Protein AF-A0A9N9T825-F1 (afdb_monomer_lite)

Foldseek 3Di:
DDDDPDPVVVVVVVVVVVVVCCVVVPDDPPVPVPDDPPPDDPVLVVLVVQLVVLVVVCVVPVDVVSVVSNVVSVVVNVCVVVVVVVVVVVVVVVVVVVVLQPPAWDQADLVLLVLCCVLPVDVDSVPDDRTGGVVSSVVSVVSVVVVVVVVVVVVVVVVVVVVVVVVVVCVVVVDDPVVVVVVVVVVVVVVVVVVVVVD

pLDDT: mean 80.57, std 12.52, range [48.16, 97.75]

Secondary structure (DSSP, 8-state):
----SSHHHHHHHHHHHHHHHHHHH------TTS---TT--HHHHHHHHHHHHHHHHHHHH--HHHHHHHHHHHHHHHHHHHHHHHHHHHHHHHHHHHHHHHS-EEEPPHHHHHHHHHTTS-SSGGGS-SEEEHHHHHHHHHHHHHHHHHHHHHHHHHHHHHHHHHHHHHHHTT--HHHHHHHHHHHHHHHHHHHHHT-

InterPro domains:
  IPR009432 Protein of unknown function DUF1075 [PF06388] (62-196)
  IPR009432 Protein of unknown function DUF1075 [PTHR13674] (99-197)

Structure (mmCIF, N/CA/C/O backbone):
data_AF-A0A9N9T825-F1
#
_entry.id   AF-A0A9N9T825-F1
#
loop_
_atom_site.group_PDB
_atom_site.id
_atom_site.type_symbol
_atom_site.label_atom_id
_atom_site.label_alt_id
_atom_site.label_comp_id
_atom_site.label_asym_id
_atom_site.label_entity_id
_atom_site.label_seq_id
_atom_site.pdbx_PDB_ins_code
_atom_site.Cartn_x
_atom_site.Cartn_y
_atom_site.Cartn_z
_atom_site.occupancy
_atom_site.B_iso_or_equiv
_atom_site.auth_seq_id
_atom_site.auth_comp_id
_atom_site.auth_asym_id
_atom_site.auth_atom_id
_atom_site.pdbx_PDB_model_num
ATOM 1 N N . MET A 1 1 ? -18.505 45.268 33.641 1.00 48.75 1 MET A N 1
ATOM 2 C CA . MET A 1 1 ? -17.901 44.725 34.875 1.00 48.75 1 MET A CA 1
ATOM 3 C C . MET A 1 1 ? -18.322 45.648 35.998 1.00 48.75 1 MET A C 1
ATOM 5 O O . MET A 1 1 ? -18.119 46.844 35.847 1.00 48.75 1 MET A O 1
ATOM 9 N N . GLY A 1 2 ? -19.032 45.140 37.010 1.00 60.53 2 GLY A N 1
ATOM 10 C CA . GLY A 1 2 ? -19.454 45.964 38.147 1.00 60.53 2 GLY A CA 1
ATOM 11 C C . GLY A 1 2 ? -18.234 46.484 38.905 1.00 60.53 2 GLY A C 1
ATOM 12 O O . GLY A 1 2 ? -17.227 45.784 38.983 1.00 60.53 2 GLY A O 1
ATOM 13 N N . ASN A 1 3 ? -18.301 47.712 39.413 1.00 64.50 3 ASN A N 1
ATOM 14 C CA . ASN A 1 3 ? -17.289 48.220 40.334 1.00 64.50 3 ASN A CA 1
ATOM 15 C C . ASN A 1 3 ? -17.538 47.566 41.696 1.00 64.50 3 ASN A C 1
ATOM 17 O O . ASN A 1 3 ? -18.536 47.875 42.340 1.00 64.50 3 ASN A O 1
ATOM 21 N N . PHE A 1 4 ? -16.671 46.636 42.090 1.00 73.56 4 PHE A N 1
ATOM 22 C CA . PHE A 1 4 ? -16.696 45.999 43.407 1.00 73.56 4 PHE A CA 1
ATOM 23 C C . PHE A 1 4 ? -15.670 46.704 44.297 1.00 73.56 4 PHE A C 1
ATOM 25 O O . PHE A 1 4 ? -14.519 46.856 43.886 1.00 73.56 4 PHE A O 1
ATOM 32 N N . GLU A 1 5 ? -16.073 47.147 45.487 1.00 73.44 5 GLU A N 1
ATOM 33 C CA . GLU A 1 5 ? -15.192 47.896 46.396 1.00 73.44 5 GLU A CA 1
ATOM 34 C C . GLU A 1 5 ? -14.363 46.958 47.288 1.00 73.44 5 GLU A C 1
ATOM 36 O O . GLU A 1 5 ? -13.285 47.331 47.751 1.00 73.44 5 GLU A O 1
ATOM 41 N N . ASN A 1 6 ? -14.818 45.713 47.479 1.00 79.38 6 ASN A N 1
ATOM 42 C CA . ASN A 1 6 ? -14.175 44.723 48.342 1.00 79.38 6 ASN A CA 1
ATOM 43 C C . ASN A 1 6 ? -14.118 43.320 47.689 1.00 79.38 6 ASN A C 1
ATOM 45 O O . ASN A 1 6 ? -15.036 42.885 46.992 1.00 79.38 6 ASN A O 1
ATOM 49 N N . THR A 1 7 ? -13.039 42.571 47.944 1.00 73.50 7 THR A N 1
ATOM 50 C CA . THR A 1 7 ? -12.864 41.164 47.538 1.00 73.50 7 THR A CA 1
ATOM 51 C C . THR A 1 7 ? -13.953 40.230 48.061 1.00 73.50 7 THR A C 1
ATOM 53 O O . THR A 1 7 ? -14.287 39.253 47.392 1.00 73.50 7 THR A O 1
ATOM 56 N N . GLU A 1 8 ? -14.524 40.528 49.226 1.00 77.06 8 GLU A N 1
ATOM 57 C CA . GLU A 1 8 ? -15.596 39.727 49.824 1.00 77.06 8 GLU A CA 1
ATOM 58 C C . GLU A 1 8 ? -16.927 39.924 49.084 1.00 77.06 8 GLU A C 1
ATOM 60 O O . GLU A 1 8 ? -17.651 38.964 48.829 1.00 77.06 8 GLU A O 1
ATOM 65 N N . GLU A 1 9 ? -17.187 41.138 48.596 1.00 78.62 9 GLU A N 1
ATOM 66 C CA . GLU A 1 9 ? -18.337 41.430 47.732 1.00 78.62 9 GLU A CA 1
ATOM 67 C C . GLU A 1 9 ? -18.195 40.782 46.356 1.00 78.62 9 GLU A C 1
ATOM 69 O O . GLU A 1 9 ? -19.162 40.255 45.805 1.00 78.62 9 GLU A O 1
ATOM 74 N N . HIS A 1 10 ? -16.977 40.770 45.811 1.00 76.31 10 HIS A N 1
ATOM 75 C CA . HIS A 1 10 ? -16.682 40.055 44.575 1.00 76.31 10 HIS A CA 1
ATOM 76 C C . HIS A 1 10 ? -16.901 38.542 44.742 1.00 76.31 10 HIS A C 1
ATOM 78 O O . HIS A 1 10 ? -17.476 37.894 43.864 1.00 76.31 10 HIS A O 1
ATOM 84 N N . TYR A 1 11 ? -16.506 37.984 45.890 1.00 78.19 11 TYR A N 1
ATOM 85 C CA . TYR A 1 11 ? -16.726 36.577 46.216 1.00 78.19 11 TYR A CA 1
ATOM 86 C C . TYR A 1 11 ? -18.219 36.241 46.333 1.00 78.19 11 TYR A C 1
ATOM 88 O O . TYR A 1 11 ? -18.695 35.297 45.698 1.00 78.19 11 TYR A O 1
ATOM 96 N N . GLU A 1 12 ? -18.982 37.045 47.071 1.00 81.12 12 GLU A N 1
ATOM 97 C CA . GLU A 1 12 ? -20.429 36.866 47.226 1.00 81.12 12 GLU A CA 1
ATOM 98 C C . GLU A 1 12 ? -21.189 37.055 45.904 1.00 81.12 12 GLU A C 1
ATOM 100 O O . GLU A 1 12 ? -22.143 36.326 45.621 1.00 81.12 12 GLU A O 1
ATOM 105 N N . HIS A 1 13 ? -20.735 37.966 45.039 1.00 81.81 13 HIS A N 1
ATOM 106 C CA . HIS A 1 13 ? -21.294 38.141 43.700 1.00 81.81 13 HIS A CA 1
ATOM 107 C C . HIS A 1 13 ? -21.089 36.901 42.821 1.00 81.81 13 HIS A C 1
ATOM 109 O O . HIS A 1 13 ? -22.041 36.418 42.203 1.00 81.81 13 HIS A O 1
ATOM 115 N N . ILE A 1 14 ? -19.873 36.345 42.797 1.00 76.62 14 ILE A N 1
ATOM 116 C CA . ILE A 1 14 ? -19.577 35.111 42.055 1.00 76.62 14 ILE A CA 1
ATOM 117 C C . ILE A 1 14 ? -20.423 33.953 42.588 1.00 76.62 14 ILE A C 1
ATOM 119 O O . ILE A 1 14 ? -21.010 33.206 41.805 1.00 76.62 14 ILE A O 1
ATOM 123 N N . LYS A 1 15 ? -20.538 33.831 43.912 1.00 79.81 15 LYS A N 1
ATOM 124 C CA . LYS A 1 15 ? -21.303 32.767 44.566 1.00 79.81 15 LYS A CA 1
ATOM 125 C C . LYS A 1 15 ? -22.797 32.846 44.244 1.00 79.81 15 LYS A C 1
ATOM 127 O O . LYS A 1 15 ? -23.389 31.829 43.890 1.00 79.81 15 LYS A O 1
ATOM 132 N N . ARG A 1 16 ? -23.399 34.042 44.290 1.00 79.44 16 ARG A N 1
ATOM 133 C CA . ARG A 1 16 ? -24.801 34.262 43.882 1.00 79.44 16 ARG A CA 1
ATOM 134 C C . ARG A 1 16 ? -25.030 34.004 42.402 1.00 79.44 16 ARG A C 1
ATOM 136 O O . ARG A 1 16 ? -26.053 33.430 42.054 1.00 79.44 16 ARG A O 1
ATOM 143 N N . SER A 1 17 ? -24.094 34.409 41.549 1.00 73.69 17 SER A N 1
ATOM 144 C CA . SER A 1 17 ? -24.173 34.151 40.109 1.00 73.69 17 SER A CA 1
ATOM 145 C C . SER A 1 17 ? -24.160 32.646 39.816 1.00 73.69 17 SER A C 1
ATOM 147 O O . SER A 1 17 ? -24.982 32.158 39.044 1.00 73.69 17 SER A O 1
ATOM 149 N N . HIS A 1 18 ? -23.304 31.888 40.511 1.00 65.12 18 HIS A N 1
ATOM 150 C CA . HIS A 1 18 ? -23.269 30.427 40.421 1.00 65.12 18 HIS A CA 1
ATOM 151 C C . HIS A 1 18 ? -24.573 29.770 40.887 1.00 65.12 18 HIS A C 1
ATOM 153 O O . HIS A 1 18 ? -25.090 28.901 40.190 1.00 65.12 18 HIS A O 1
ATOM 159 N N . LEU A 1 19 ? -25.125 30.211 42.021 1.00 74.00 19 LEU A N 1
ATOM 160 C CA . LEU A 1 19 ? -26.403 29.719 42.546 1.00 74.00 19 LEU A CA 1
ATOM 161 C C . LEU A 1 19 ? -27.575 30.027 41.605 1.00 74.00 19 LEU A C 1
ATOM 163 O O . LEU A 1 19 ? -28.397 29.155 41.345 1.00 74.00 19 LEU A O 1
ATOM 167 N N . ALA A 1 20 ? -27.622 31.241 41.048 1.00 76.12 20 ALA A N 1
ATOM 168 C CA . ALA A 1 20 ? -28.639 31.635 40.075 1.00 76.12 20 ALA A CA 1
ATOM 169 C C . ALA A 1 20 ? -28.530 30.823 38.772 1.00 76.12 20 ALA A C 1
ATOM 171 O O . ALA A 1 20 ? -29.542 30.494 38.156 1.00 76.12 20 ALA A O 1
ATOM 172 N N . ALA A 1 21 ? -27.309 30.461 38.364 1.00 65.62 21 ALA A N 1
ATOM 173 C CA . ALA A 1 21 ? -27.080 29.575 37.229 1.00 65.62 21 ALA A CA 1
ATOM 174 C C . ALA A 1 21 ? -27.508 28.124 37.522 1.00 65.62 21 ALA A C 1
ATOM 176 O O . ALA A 1 21 ? -28.124 27.503 36.659 1.00 65.62 21 ALA A O 1
ATOM 177 N N . GLU A 1 22 ? -27.239 27.594 38.721 1.00 67.25 22 GLU A N 1
ATOM 178 C CA . GLU A 1 22 ? -27.718 26.267 39.150 1.00 67.25 22 GLU A CA 1
ATOM 179 C C . GLU A 1 22 ? -29.250 26.195 39.232 1.00 67.25 22 GLU A C 1
ATOM 181 O O . GLU A 1 22 ? -29.836 25.177 38.869 1.00 67.25 22 GLU A O 1
ATOM 186 N N . GLU A 1 23 ? -29.910 27.265 39.679 1.00 77.00 23 GLU A N 1
ATOM 187 C CA . GLU A 1 23 ? -31.372 27.338 39.756 1.00 77.00 23 GLU A CA 1
ATOM 188 C C . GLU A 1 23 ? -32.017 27.429 38.363 1.00 77.00 23 GLU A C 1
ATOM 190 O O . GLU A 1 23 ? -33.043 26.798 38.113 1.00 77.00 23 GLU A O 1
ATOM 195 N N . ALA A 1 24 ? -31.388 28.151 37.430 1.00 73.88 24 ALA A N 1
ATOM 196 C CA . ALA A 1 24 ? -31.889 28.305 36.065 1.00 73.88 24 ALA A CA 1
ATOM 197 C C . ALA A 1 24 ? -31.637 27.078 35.167 1.00 73.88 24 ALA A C 1
ATOM 199 O O . ALA A 1 24 ? -32.457 26.776 34.300 1.00 73.88 24 ALA A O 1
ATOM 200 N N . LEU A 1 25 ? -30.503 26.389 35.337 1.00 68.44 25 LEU A N 1
ATOM 201 C CA . LEU A 1 25 ? -30.081 25.270 34.480 1.00 68.44 25 LEU A CA 1
ATOM 202 C C . LEU A 1 25 ? -30.316 23.888 35.115 1.00 68.44 25 LEU A C 1
ATOM 204 O O . LEU A 1 25 ? -30.229 22.877 34.417 1.00 68.44 25 LEU A O 1
ATOM 208 N N . GLY A 1 26 ? -30.641 23.836 36.410 1.00 66.25 26 GLY A N 1
ATOM 209 C CA . GLY A 1 26 ? -30.699 22.605 37.195 1.00 66.25 26 GLY A CA 1
ATOM 210 C C . GLY A 1 26 ? -29.307 22.067 37.556 1.00 66.25 26 GLY A C 1
ATOM 211 O O . GLY A 1 26 ? -28.288 22.462 36.986 1.00 66.25 26 GLY A O 1
ATOM 212 N N . LYS A 1 27 ? -29.244 21.130 38.515 1.00 62.19 27 LYS A N 1
ATOM 213 C CA . LYS A 1 27 ? -27.990 20.434 38.847 1.00 62.19 27 LYS A CA 1
ATOM 214 C C . LYS A 1 27 ? -27.569 19.545 37.679 1.00 62.19 27 LYS A C 1
ATOM 216 O O . LYS A 1 27 ? -28.226 18.545 37.395 1.00 62.19 27 LYS A O 1
ATOM 221 N N . CYS A 1 28 ? -26.453 19.881 37.040 1.00 54.25 28 CYS A N 1
ATOM 222 C CA . CYS A 1 28 ? -25.776 18.983 36.114 1.00 54.25 28 CYS A CA 1
ATOM 223 C C . CYS A 1 28 ? -25.392 17.697 36.863 1.00 54.25 28 CYS A C 1
ATOM 225 O O . CYS A 1 28 ? -24.705 17.761 37.882 1.00 54.25 28 CYS A O 1
ATOM 227 N N . ASP A 1 29 ? -25.831 16.533 36.380 1.00 56.50 29 ASP A N 1
ATOM 228 C CA . ASP A 1 29 ? -25.388 15.249 36.927 1.00 56.50 29 ASP A CA 1
ATOM 229 C C . ASP A 1 29 ? -23.875 15.106 36.682 1.00 56.50 29 ASP A C 1
ATOM 231 O O . ASP A 1 29 ? -23.414 14.859 35.563 1.00 56.50 29 ASP A O 1
ATOM 235 N N . GLU A 1 30 ? -23.082 15.302 37.736 1.00 51.88 30 GLU A N 1
ATOM 236 C CA . GLU A 1 30 ? -21.620 15.209 37.689 1.00 51.88 30 GLU A CA 1
ATOM 237 C C . GLU A 1 30 ? -21.110 13.784 37.400 1.00 51.88 30 GLU A C 1
ATOM 239 O O . GLU A 1 30 ? -19.903 13.556 37.263 1.00 51.88 30 GLU A O 1
ATOM 244 N N . ASN A 1 31 ? -21.996 12.790 37.287 1.00 48.16 31 ASN A N 1
ATOM 245 C CA . ASN A 1 31 ? -21.632 11.387 37.380 1.00 48.16 31 ASN A CA 1
ATOM 246 C C . ASN A 1 31 ? -21.682 10.617 36.057 1.00 48.16 31 ASN A C 1
ATOM 248 O O . ASN A 1 31 ? -22.062 9.450 36.003 1.00 48.16 31 ASN A O 1
ATOM 252 N N . HIS A 1 32 ? -21.100 11.184 34.999 1.00 50.69 32 HIS A N 1
ATOM 253 C CA . HIS A 1 32 ? -20.672 10.365 33.853 1.00 50.69 32 HIS A CA 1
ATOM 254 C C . HIS A 1 32 ? -19.538 9.379 34.218 1.00 50.69 32 HIS A C 1
ATOM 256 O O . HIS A 1 32 ? -19.237 8.468 33.451 1.00 50.69 32 HIS A O 1
ATOM 262 N N . LYS A 1 33 ? -18.914 9.512 35.401 1.00 50.78 33 LYS A N 1
ATOM 263 C CA . LYS A 1 33 ? -17.872 8.594 35.904 1.00 50.78 33 LYS A CA 1
ATOM 264 C C . LYS A 1 33 ? -18.422 7.249 36.402 1.00 50.78 33 LYS A C 1
ATOM 266 O O . LYS A 1 33 ? -17.645 6.307 36.546 1.00 50.78 33 LYS A O 1
ATOM 271 N N . GLY A 1 34 ? -19.726 7.152 36.672 1.00 53.78 34 GLY A N 1
ATOM 272 C CA . GLY A 1 34 ? -20.374 5.937 37.183 1.00 53.78 34 GLY A CA 1
ATOM 273 C C . GLY A 1 34 ? -20.927 5.004 36.104 1.00 53.78 34 GLY A C 1
ATOM 274 O O . GLY A 1 34 ? -21.258 3.854 36.401 1.00 53.78 34 GLY A O 1
ATOM 275 N N . ILE A 1 35 ? -21.020 5.471 34.856 1.00 53.62 35 ILE A N 1
ATOM 276 C CA . ILE A 1 35 ? -21.577 4.682 33.759 1.00 53.62 35 ILE A CA 1
ATOM 277 C C . ILE A 1 35 ? -20.513 3.683 33.309 1.00 53.62 35 ILE A C 1
ATOM 279 O O . ILE A 1 35 ? -19.563 4.016 32.597 1.00 53.62 35 ILE A O 1
ATOM 283 N N . LYS A 1 36 ? -20.663 2.439 33.768 1.00 60.03 36 LYS A N 1
ATOM 284 C CA . LYS A 1 36 ? -19.823 1.329 33.328 1.00 60.03 36 LYS A CA 1
ATOM 285 C C . LYS A 1 36 ? -19.987 1.181 31.804 1.00 60.03 36 LYS A C 1
ATOM 287 O O . LYS A 1 36 ? -21.122 1.159 31.325 1.00 60.03 36 LYS A O 1
ATOM 292 N N . PRO A 1 37 ? -18.892 1.107 31.028 1.00 65.50 37 PRO A N 1
ATOM 293 C CA . PRO A 1 37 ? -18.956 0.858 29.593 1.00 65.50 37 PRO A CA 1
ATOM 294 C C . PRO A 1 37 ? -19.822 -0.363 29.255 1.00 65.50 37 PRO A C 1
ATOM 296 O O . PRO A 1 37 ? -19.864 -1.317 30.019 1.00 65.50 37 PRO A O 1
ATOM 299 N N . TYR A 1 38 ? -20.441 -0.387 28.076 1.00 59.09 38 TYR A N 1
ATOM 300 C CA . TYR A 1 38 ? -21.345 -1.467 27.635 1.00 59.09 38 TYR A CA 1
ATOM 301 C C . TYR A 1 38 ? -20.717 -2.877 27.557 1.00 59.09 38 TYR A C 1
ATOM 303 O O . TYR A 1 38 ? -21.421 -3.849 27.316 1.00 59.09 38 TYR A O 1
ATOM 311 N N . TRP A 1 39 ? -19.396 -2.989 27.703 1.00 66.69 39 TRP A N 1
ATOM 312 C CA . TRP A 1 39 ? -18.641 -4.247 27.731 1.00 66.69 39 TRP A CA 1
ATOM 313 C C . TRP A 1 39 ? -18.270 -4.691 29.154 1.00 66.69 39 TRP A C 1
ATOM 315 O O . TRP A 1 39 ? -17.494 -5.625 29.344 1.00 66.69 39 TRP A O 1
ATOM 325 N N . TRP A 1 40 ? -18.751 -3.967 30.161 1.00 66.88 40 TRP A N 1
ATOM 326 C CA . TRP A 1 40 ? -18.433 -4.189 31.559 1.00 66.88 40 TRP A CA 1
ATOM 327 C C . TRP A 1 40 ? -19.394 -5.214 32.169 1.00 66.88 40 TRP A C 1
ATOM 329 O O . TRP A 1 40 ? -20.434 -4.859 32.722 1.00 66.88 40 TRP A O 1
ATOM 339 N N . ASP A 1 41 ? -19.019 -6.488 32.076 1.00 77.94 41 ASP A N 1
ATOM 340 C CA . ASP A 1 41 ? -19.815 -7.614 32.575 1.00 77.94 41 ASP A CA 1
ATOM 341 C C . ASP A 1 41 ? -19.689 -7.838 34.094 1.00 77.94 41 ASP A C 1
ATOM 343 O O . ASP A 1 41 ? -18.667 -7.525 34.719 1.00 77.94 41 ASP A O 1
ATOM 347 N N . GLU A 1 42 ? -20.710 -8.470 34.690 1.00 81.88 42 GLU A N 1
ATOM 348 C CA . GLU A 1 42 ? -20.701 -8.907 36.098 1.00 81.88 42 GLU A CA 1
ATOM 349 C C . GLU A 1 42 ? -19.498 -9.805 36.420 1.00 81.88 42 GLU A C 1
ATOM 351 O O . GLU A 1 42 ? -18.933 -9.748 37.515 1.00 81.88 42 GLU A O 1
ATOM 356 N N . GLU A 1 43 ? -19.066 -10.620 35.456 1.00 82.19 43 GLU A N 1
ATOM 357 C CA . GLU A 1 43 ? -17.898 -11.487 35.591 1.00 82.19 43 GLU A CA 1
ATOM 358 C C . GLU A 1 43 ? -16.602 -10.686 35.769 1.00 82.19 43 GLU A C 1
ATOM 360 O O . GLU A 1 43 ? -15.841 -10.946 36.702 1.00 82.19 43 GLU A O 1
ATOM 365 N N . ILE A 1 44 ? -16.398 -9.643 34.960 1.00 82.69 44 ILE A N 1
ATOM 366 C CA . ILE A 1 44 ? -15.228 -8.757 35.050 1.00 82.69 44 ILE A CA 1
ATOM 367 C C . ILE A 1 44 ? -15.229 -8.019 36.393 1.00 82.69 44 ILE A C 1
ATOM 369 O O . ILE A 1 44 ? -14.188 -7.852 37.032 1.00 82.69 44 ILE A O 1
ATOM 373 N N . GLU A 1 45 ? -16.401 -7.604 36.871 1.00 83.75 45 GLU A N 1
ATOM 374 C CA . GLU A 1 45 ? -16.523 -6.943 38.166 1.00 83.75 45 GLU A CA 1
ATOM 375 C C . GLU A 1 45 ? -16.177 -7.873 39.339 1.00 83.75 45 GLU A C 1
ATOM 377 O O . GLU A 1 45 ? -15.545 -7.428 40.306 1.00 83.75 45 GLU A O 1
ATOM 382 N N . ARG A 1 46 ? -16.537 -9.161 39.256 1.00 87.56 46 ARG A N 1
ATOM 383 C CA . ARG A 1 46 ? -16.131 -10.169 40.248 1.00 87.56 46 ARG A CA 1
ATOM 384 C C . ARG A 1 46 ? -14.615 -10.318 40.297 1.00 87.56 46 ARG A C 1
ATOM 386 O O . ARG A 1 46 ? -14.058 -10.268 41.392 1.00 87.56 46 ARG A O 1
ATOM 393 N N . GLU A 1 47 ? -13.953 -10.408 39.148 1.00 87.38 47 GLU A N 1
ATOM 394 C CA . GLU A 1 47 ? -12.490 -10.528 39.055 1.00 87.38 47 GLU A CA 1
ATOM 395 C C . GLU A 1 47 ? -11.764 -9.290 39.613 1.00 87.38 47 GLU A C 1
ATOM 397 O O . GLU A 1 47 ? -10.789 -9.402 40.362 1.00 87.38 47 GLU A O 1
ATOM 402 N N . ILE A 1 48 ? -12.276 -8.083 39.345 1.00 86.50 48 ILE A N 1
ATOM 403 C CA . ILE A 1 48 ? -11.726 -6.836 39.903 1.00 86.50 48 ILE A CA 1
ATOM 404 C C . ILE A 1 48 ? -11.871 -6.807 41.430 1.00 86.50 48 ILE A C 1
ATOM 406 O O . ILE A 1 48 ? -10.922 -6.446 42.137 1.00 86.50 48 ILE A O 1
ATOM 410 N N . LYS A 1 49 ? -13.054 -7.166 41.948 1.00 90.81 49 LYS A N 1
ATOM 411 C CA . LYS A 1 49 ? -13.315 -7.237 43.394 1.00 90.81 49 LYS A CA 1
ATOM 412 C C . LYS A 1 49 ? -12.423 -8.287 44.050 1.00 90.81 49 LYS A C 1
ATOM 414 O O . LYS A 1 49 ? -11.849 -8.013 45.100 1.00 90.81 49 LYS A O 1
ATOM 419 N N . ASP A 1 50 ? -12.254 -9.444 43.419 1.00 93.38 50 ASP A N 1
ATOM 420 C CA . ASP A 1 50 ? -11.405 -10.525 43.911 1.00 93.38 50 ASP A CA 1
ATOM 421 C C . ASP A 1 50 ? -9.930 -10.126 43.991 1.00 93.38 50 ASP A C 1
ATOM 423 O O . ASP A 1 50 ? -9.308 -10.236 45.051 1.00 93.38 50 ASP A O 1
ATOM 427 N N . LYS A 1 51 ? -9.394 -9.540 42.917 1.00 92.62 51 LYS A N 1
ATOM 428 C CA . LYS A 1 51 ? -8.047 -8.968 42.907 1.00 92.62 51 LYS A CA 1
ATOM 429 C C . LYS A 1 51 ? -7.867 -7.925 44.015 1.00 92.62 51 LYS A C 1
ATOM 431 O O . LYS A 1 51 ? -6.837 -7.926 44.689 1.00 92.62 51 LYS A O 1
ATOM 436 N N . ARG A 1 52 ? -8.849 -7.036 44.217 1.00 92.88 52 ARG A N 1
ATOM 437 C CA . ARG A 1 52 ? -8.804 -6.005 45.268 1.00 92.88 52 ARG A CA 1
ATOM 438 C C . ARG A 1 52 ? -8.784 -6.626 46.665 1.00 92.88 52 ARG A C 1
ATOM 440 O O . ARG A 1 52 ? -7.997 -6.180 47.494 1.00 92.88 52 ARG A O 1
ATOM 447 N N . ARG A 1 53 ? -9.589 -7.667 46.912 1.00 93.31 53 ARG A N 1
ATOM 448 C CA . ARG A 1 53 ? -9.572 -8.420 48.178 1.00 93.31 53 ARG A CA 1
ATOM 449 C C . ARG A 1 53 ? -8.205 -9.046 48.430 1.00 93.31 53 ARG A C 1
ATOM 451 O O . ARG A 1 53 ? -7.621 -8.795 49.474 1.00 93.31 53 ARG A O 1
ATOM 458 N N . LYS A 1 54 ? -7.661 -9.780 47.454 1.00 92.44 54 LYS A N 1
ATOM 459 C CA . LYS A 1 54 ? -6.341 -10.427 47.559 1.00 92.44 54 LYS A CA 1
ATOM 460 C C . LYS A 1 54 ? -5.218 -9.420 47.797 1.00 92.44 54 LYS A C 1
ATOM 462 O O . LYS A 1 54 ? -4.331 -9.670 48.604 1.00 92.44 54 LYS A O 1
ATOM 467 N N . TYR A 1 55 ? -5.282 -8.259 47.145 1.00 90.62 55 TYR A N 1
ATOM 468 C CA . TYR A 1 55 ? -4.345 -7.166 47.394 1.00 90.62 55 TYR A CA 1
ATOM 469 C C . TYR A 1 55 ? -4.458 -6.626 48.825 1.00 90.62 55 TYR A C 1
ATOM 471 O O . TYR A 1 55 ? -3.441 -6.440 49.486 1.00 90.62 55 TYR A O 1
ATOM 479 N N . GLN A 1 56 ? -5.680 -6.427 49.330 1.00 90.88 56 GLN A N 1
ATOM 480 C CA . GLN A 1 56 ? -5.904 -5.975 50.703 1.00 90.88 56 GLN A CA 1
ATOM 481 C C . GLN A 1 56 ? -5.380 -6.991 51.727 1.00 90.88 56 GLN A C 1
ATOM 483 O O . GLN A 1 56 ? -4.699 -6.599 52.672 1.00 90.88 56 GLN A O 1
ATOM 488 N N . THR A 1 57 ? -5.631 -8.285 51.510 1.00 89.56 57 THR A N 1
ATOM 489 C CA . THR A 1 57 ? -5.081 -9.370 52.333 1.00 89.56 57 THR A CA 1
ATOM 490 C C . THR A 1 57 ? -3.554 -9.337 52.318 1.00 89.56 57 THR A C 1
ATOM 492 O O . THR A 1 57 ? -2.944 -9.259 53.381 1.00 89.56 57 THR A O 1
ATOM 495 N N . PHE A 1 58 ? -2.927 -9.254 51.140 1.00 92.25 58 PHE A N 1
ATOM 496 C CA . PHE A 1 58 ? -1.472 -9.132 51.019 1.00 92.25 58 PHE A CA 1
ATOM 497 C C . PHE A 1 58 ? -0.906 -7.895 51.738 1.00 92.25 58 PHE A C 1
ATOM 499 O O . PHE A 1 58 ? 0.138 -7.989 52.377 1.00 92.25 58 PHE A O 1
ATOM 506 N N . LEU A 1 59 ? -1.581 -6.741 51.686 1.00 90.12 59 LEU A N 1
ATOM 507 C CA . LEU A 1 59 ? -1.144 -5.541 52.410 1.00 90.12 59 LEU A CA 1
ATOM 508 C C . LEU A 1 59 ? -1.158 -5.734 53.931 1.00 90.12 59 LEU A C 1
ATOM 510 O O . LEU A 1 59 ? -0.288 -5.189 54.612 1.00 90.12 59 LEU A O 1
ATOM 514 N N . THR A 1 60 ? -2.128 -6.495 54.446 1.00 90.25 60 THR A N 1
ATOM 515 C CA . THR A 1 60 ? -2.253 -6.777 55.883 1.00 90.25 60 THR A CA 1
ATOM 516 C C . THR A 1 60 ? -1.252 -7.816 56.382 1.00 90.25 60 THR A C 1
ATOM 518 O O . THR A 1 60 ? -0.640 -7.607 57.424 1.00 90.25 60 THR A O 1
ATOM 521 N N . THR A 1 61 ? -1.055 -8.914 55.651 1.00 87.00 61 THR A N 1
ATOM 522 C CA . THR A 1 61 ? -0.268 -10.072 56.109 1.00 87.00 61 THR A CA 1
ATOM 523 C C . THR A 1 61 ? 1.178 -10.053 55.606 1.00 87.00 61 THR A C 1
ATOM 525 O O . THR A 1 61 ? 2.063 -10.595 56.262 1.00 87.00 61 THR A O 1
ATOM 528 N N . LYS A 1 62 ? 1.426 -9.440 54.437 1.00 86.50 62 LYS A N 1
ATOM 529 C CA . LYS A 1 62 ? 2.713 -9.370 53.718 1.00 86.50 62 LYS A CA 1
ATOM 530 C C . LYS A 1 62 ? 3.432 -10.717 53.569 1.00 86.50 62 LYS A C 1
ATOM 532 O O . LYS A 1 62 ? 4.660 -10.763 53.516 1.00 86.50 62 LYS A O 1
ATOM 537 N N . THR A 1 63 ? 2.680 -11.812 53.466 1.00 89.38 63 THR A N 1
ATOM 538 C CA . THR A 1 63 ? 3.245 -13.145 53.219 1.00 89.38 63 THR A CA 1
ATOM 539 C C . THR A 1 63 ? 3.541 -13.354 51.729 1.00 89.38 63 THR A C 1
ATOM 541 O O . THR A 1 63 ? 2.920 -12.737 50.859 1.00 89.38 63 THR A O 1
ATOM 544 N N . GLU A 1 64 ? 4.480 -14.247 51.403 1.00 90.25 64 GLU A N 1
ATOM 545 C CA . GLU A 1 64 ? 4.769 -14.593 50.000 1.00 90.25 64 GLU A CA 1
ATOM 546 C C . GLU A 1 64 ? 3.619 -15.365 49.330 1.00 90.25 64 GLU A C 1
ATOM 548 O O . GLU A 1 64 ? 3.378 -15.180 48.139 1.00 90.25 64 GLU A O 1
ATOM 553 N N . ASN A 1 65 ? 2.845 -16.151 50.086 1.00 91.00 65 ASN A N 1
ATOM 554 C CA . ASN A 1 65 ? 1.683 -16.861 49.544 1.00 91.00 65 ASN A CA 1
ATOM 555 C C . ASN A 1 65 ? 0.553 -15.895 49.137 1.00 91.00 65 ASN A C 1
ATOM 557 O O . ASN A 1 65 ? -0.080 -16.053 48.096 1.00 91.00 65 ASN A O 1
ATOM 561 N N . ASP A 1 66 ? 0.333 -14.826 49.902 1.00 89.19 66 ASP A N 1
ATOM 562 C CA . ASP A 1 66 ? -0.670 -13.818 49.538 1.00 89.19 66 ASP A CA 1
ATOM 563 C C . ASP A 1 66 ? -0.217 -12.981 48.331 1.00 89.19 66 ASP A C 1
ATOM 565 O O . ASP A 1 66 ? -1.028 -12.549 47.505 1.00 89.19 66 ASP A O 1
ATOM 569 N N . LYS A 1 67 ? 1.100 -12.814 48.165 1.00 89.31 67 LYS A N 1
ATOM 570 C CA . LYS A 1 67 ? 1.702 -12.148 47.006 1.00 89.31 67 LYS A CA 1
ATOM 571 C C . LYS A 1 67 ? 1.526 -12.955 45.722 1.00 89.31 67 LYS A C 1
ATOM 573 O O . LYS A 1 67 ? 1.242 -12.358 44.680 1.00 89.31 67 LYS A O 1
ATOM 578 N N . THR A 1 68 ? 1.700 -14.279 45.761 1.00 91.12 68 THR A N 1
ATOM 579 C CA . THR A 1 68 ? 1.478 -15.154 44.596 1.00 91.12 68 THR A CA 1
ATOM 580 C C . THR A 1 68 ? 0.005 -15.162 44.196 1.00 91.12 68 THR A C 1
ATOM 582 O O . THR A 1 68 ? -0.292 -14.945 43.020 1.00 91.12 68 THR A O 1
ATOM 585 N N . LEU A 1 69 ? -0.914 -15.267 45.162 1.00 90.56 69 LEU A N 1
ATOM 586 C CA . LEU A 1 69 ? -2.364 -15.201 44.931 1.00 90.56 69 LEU A CA 1
ATOM 587 C C . LEU A 1 69 ? -2.806 -13.859 44.323 1.00 90.56 69 LEU A C 1
ATOM 589 O O . LEU A 1 69 ? -3.603 -13.828 43.380 1.00 90.56 69 LEU A O 1
ATOM 593 N N . TYR A 1 70 ? -2.266 -12.739 44.814 1.00 92.12 70 TYR A N 1
ATOM 594 C CA . TYR A 1 70 ? -2.499 -11.419 44.220 1.00 92.12 70 TYR A CA 1
ATOM 595 C C . TYR A 1 70 ? -1.950 -11.326 42.788 1.00 92.12 70 TYR A C 1
ATOM 597 O O . TYR A 1 70 ? -2.647 -10.837 41.895 1.00 92.12 70 TYR A O 1
ATOM 605 N N . LYS A 1 71 ? -0.723 -11.804 42.541 1.00 93.50 71 LYS A N 1
ATOM 606 C CA . LYS A 1 71 ? -0.102 -11.777 41.207 1.00 93.50 71 LYS A CA 1
ATOM 607 C C . LYS A 1 71 ? -0.873 -12.614 40.190 1.00 93.50 71 LYS A C 1
ATOM 609 O O . LYS A 1 71 ? -1.017 -12.177 39.051 1.00 93.50 71 LYS A O 1
ATOM 614 N N . GLU A 1 72 ? -1.402 -13.765 40.592 1.00 93.50 72 GLU A N 1
ATOM 615 C CA . GLU A 1 72 ? -2.248 -14.600 39.738 1.00 93.50 72 GLU A CA 1
ATOM 616 C C . GLU A 1 72 ? -3.535 -13.857 39.334 1.00 93.50 72 GLU A C 1
ATOM 618 O O . GLU A 1 72 ? -3.861 -13.769 38.149 1.00 93.50 72 GLU A O 1
ATOM 623 N N . ALA A 1 73 ? -4.225 -13.233 40.295 1.00 91.06 73 ALA A N 1
ATOM 624 C CA . ALA A 1 73 ? -5.420 -12.427 40.027 1.00 91.06 73 ALA A CA 1
ATOM 625 C C . ALA A 1 73 ? -5.113 -11.180 39.169 1.00 91.06 73 ALA A C 1
ATOM 627 O O . ALA A 1 73 ? -5.872 -10.817 38.270 1.00 91.06 73 ALA A O 1
ATOM 628 N N . GLN A 1 74 ? -3.963 -10.535 39.386 1.00 90.88 74 GLN A N 1
ATOM 629 C CA . GLN A 1 74 ? -3.485 -9.433 38.548 1.00 90.88 74 GLN A CA 1
ATOM 630 C C . GLN A 1 74 ? -3.192 -9.887 37.110 1.00 90.88 74 GLN A C 1
ATOM 632 O O . GLN A 1 74 ? -3.506 -9.150 36.174 1.00 90.88 74 GLN A O 1
ATOM 637 N N . ALA A 1 75 ? -2.613 -11.075 36.915 1.00 91.25 75 ALA A N 1
ATOM 638 C CA . ALA A 1 75 ? -2.333 -11.624 35.590 1.00 91.25 75 ALA A CA 1
ATOM 639 C C . ALA A 1 75 ? -3.624 -11.903 34.806 1.00 91.25 75 ALA A C 1
ATOM 641 O O . ALA A 1 75 ? -3.701 -11.551 33.628 1.00 91.25 75 ALA A O 1
ATOM 642 N N . LYS A 1 76 ? -4.664 -12.430 35.470 1.00 89.62 76 LYS A N 1
ATOM 643 C CA . LYS A 1 76 ? -6.007 -12.603 34.886 1.00 89.62 76 LYS A CA 1
ATOM 644 C C . LYS A 1 76 ? -6.596 -11.265 34.430 1.00 89.62 76 LYS A C 1
ATOM 646 O O . LYS A 1 76 ? -6.994 -11.133 33.274 1.00 89.62 76 LYS A O 1
ATOM 651 N N . MET A 1 77 ? -6.527 -10.228 35.269 1.00 87.31 77 MET A N 1
ATOM 652 C CA . MET A 1 77 ? -6.972 -8.877 34.895 1.00 87.31 77 MET A CA 1
ATOM 653 C C . MET A 1 77 ? -6.189 -8.280 33.719 1.00 87.31 77 MET A C 1
ATOM 655 O O . MET A 1 77 ? -6.773 -7.636 32.846 1.00 87.31 77 MET A O 1
ATOM 659 N N . ASN A 1 78 ? -4.874 -8.498 33.668 1.00 86.56 78 ASN A N 1
ATOM 660 C CA . ASN A 1 78 ? -4.048 -8.046 32.550 1.00 86.56 78 ASN A CA 1
ATOM 661 C C . ASN A 1 78 ? -4.412 -8.784 31.255 1.00 86.56 78 ASN A C 1
ATOM 663 O O . ASN A 1 78 ? -4.418 -8.173 30.188 1.00 86.56 78 ASN A O 1
ATOM 667 N N . HIS A 1 79 ? -4.737 -10.077 31.338 1.00 87.25 79 HIS A N 1
ATOM 668 C CA . HIS A 1 79 ? -5.187 -10.854 30.190 1.00 87.25 79 HIS A CA 1
ATOM 669 C C . HIS A 1 7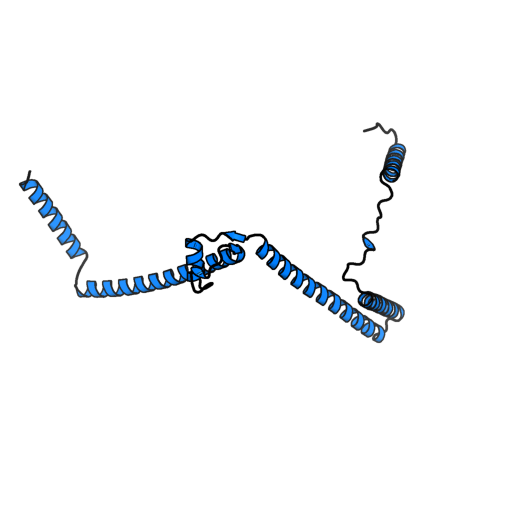9 ? -6.517 -10.332 29.643 1.00 87.25 79 HIS A C 1
ATOM 671 O O . HIS A 1 79 ? -6.598 -10.069 28.447 1.00 87.25 79 HIS A O 1
ATOM 677 N N . ILE A 1 80 ? -7.506 -10.100 30.512 1.00 85.56 80 ILE A N 1
ATOM 678 C CA . ILE A 1 80 ? -8.816 -9.549 30.134 1.00 85.56 80 ILE A CA 1
ATOM 679 C C . ILE A 1 80 ? -8.653 -8.166 29.489 1.00 85.56 80 ILE A C 1
ATOM 681 O O . ILE A 1 80 ? -9.162 -7.933 28.394 1.00 85.56 80 ILE A O 1
ATOM 685 N N . SER A 1 81 ? -7.873 -7.273 30.110 1.00 81.38 81 SER A N 1
ATOM 686 C CA . SER A 1 81 ? -7.594 -5.935 29.570 1.00 81.38 81 SER A CA 1
ATOM 687 C C . SER A 1 81 ? -6.923 -5.996 28.192 1.00 81.38 81 SER A C 1
ATOM 689 O O . SER A 1 81 ? -7.393 -5.385 27.232 1.00 81.38 81 SER A O 1
ATOM 691 N N . ASN A 1 82 ? -5.867 -6.801 28.046 1.00 83.25 82 ASN A N 1
ATOM 692 C CA . ASN A 1 82 ? -5.159 -6.944 26.773 1.00 83.25 82 ASN A CA 1
ATOM 693 C C . ASN A 1 82 ? -6.012 -7.626 25.697 1.00 83.25 82 ASN A C 1
ATOM 695 O O . ASN A 1 82 ? -5.937 -7.245 24.527 1.00 83.25 82 ASN A O 1
ATOM 699 N N . PHE A 1 83 ? -6.821 -8.620 26.066 1.00 83.38 83 PHE A N 1
ATOM 700 C CA . PHE A 1 83 ? -7.765 -9.274 25.165 1.00 83.38 83 PHE A CA 1
ATOM 701 C C . PHE A 1 83 ? -8.787 -8.266 24.645 1.00 83.38 83 PHE A C 1
ATOM 703 O O . PHE A 1 83 ? -9.010 -8.182 23.437 1.00 83.38 83 PHE A O 1
ATOM 710 N N . PHE A 1 84 ? -9.334 -7.438 25.530 1.00 77.69 84 PHE A N 1
ATOM 711 C CA . PHE A 1 84 ? -10.285 -6.397 25.177 1.00 77.69 84 PHE A CA 1
ATOM 712 C C . PHE A 1 84 ? -9.669 -5.329 24.264 1.00 77.69 84 PHE A C 1
ATOM 714 O O . PHE A 1 84 ? -10.185 -5.059 23.182 1.00 77.69 84 PHE A O 1
ATOM 721 N N . VAL A 1 85 ? -8.502 -4.783 24.622 1.00 74.69 85 VAL A N 1
ATOM 722 C CA . VAL A 1 85 ? -7.785 -3.801 23.790 1.00 74.69 85 VAL A CA 1
ATOM 723 C C . VAL A 1 85 ? -7.471 -4.379 22.409 1.00 74.69 85 VAL A C 1
ATOM 725 O O . VAL A 1 85 ? -7.661 -3.707 21.395 1.00 74.69 85 VAL A O 1
ATOM 728 N N . LYS A 1 86 ? -7.032 -5.640 22.334 1.00 75.25 86 LYS A N 1
ATOM 729 C CA . LYS A 1 86 ? -6.726 -6.313 21.067 1.00 75.25 86 LYS A CA 1
ATOM 730 C C . LYS A 1 86 ? -7.982 -6.532 20.224 1.00 75.25 86 LYS A C 1
ATOM 732 O O . LYS A 1 86 ? -7.964 -6.229 19.032 1.00 75.25 86 LYS A O 1
ATOM 737 N N . THR A 1 87 ? -9.062 -7.029 20.824 1.00 71.31 87 THR A N 1
ATOM 738 C CA . THR A 1 87 ? -10.328 -7.311 20.128 1.00 71.31 87 THR A CA 1
ATOM 739 C C . THR A 1 87 ? -11.027 -6.035 19.665 1.00 71.31 87 THR A C 1
ATOM 741 O O . THR A 1 87 ? -11.456 -5.978 18.514 1.00 71.31 87 THR A O 1
ATOM 744 N N . HIS A 1 88 ? -11.060 -4.979 20.481 1.00 69.56 88 HIS A N 1
ATOM 745 C CA . HIS A 1 88 ? -11.621 -3.682 20.091 1.00 69.56 88 HIS A CA 1
ATOM 746 C C . HIS A 1 88 ? -10.784 -2.985 19.025 1.00 69.56 88 HIS A C 1
ATOM 748 O O . HIS A 1 88 ? -11.344 -2.476 18.058 1.00 69.56 88 HIS A O 1
ATOM 754 N N . ARG A 1 89 ? -9.449 -3.022 19.125 1.00 60.75 89 ARG A N 1
ATOM 755 C CA . ARG A 1 89 ? -8.566 -2.479 18.083 1.00 60.75 89 ARG A CA 1
ATOM 756 C C . ARG A 1 89 ? -8.730 -3.213 16.752 1.00 60.75 89 ARG A C 1
ATOM 758 O O . ARG A 1 89 ? -8.721 -2.577 15.702 1.00 60.75 89 ARG A O 1
ATOM 765 N N . LEU A 1 90 ? -8.907 -4.535 16.785 1.00 64.06 90 LEU A N 1
ATOM 766 C CA . LEU A 1 90 ? -9.207 -5.335 15.595 1.00 64.06 90 LEU A CA 1
ATOM 767 C C . LEU A 1 90 ? -10.577 -4.970 15.011 1.00 64.06 90 LEU A C 1
ATOM 769 O O . LEU A 1 90 ? -10.637 -4.657 13.825 1.00 64.06 90 LEU A O 1
ATOM 773 N N . LYS A 1 91 ? -11.639 -4.929 15.833 1.00 70.81 91 LYS A N 1
ATOM 774 C CA . LYS A 1 91 ? -12.996 -4.549 15.404 1.00 70.81 91 LYS A CA 1
ATOM 775 C C . LYS A 1 91 ? -13.039 -3.145 14.801 1.00 70.81 91 LYS A C 1
ATOM 777 O O . LYS A 1 91 ? -13.547 -2.987 13.697 1.00 70.81 91 LYS A O 1
ATOM 782 N N . LEU A 1 92 ? -12.461 -2.147 15.468 1.00 62.09 92 LEU A N 1
ATOM 783 C CA . LEU A 1 92 ? -12.420 -0.765 14.979 1.00 62.09 92 LEU A CA 1
ATOM 784 C C . LEU A 1 92 ? -11.677 -0.661 13.645 1.00 62.09 92 LEU A C 1
ATOM 786 O O . LEU A 1 92 ? -12.204 -0.084 12.701 1.00 62.09 92 LEU A O 1
ATOM 790 N N . ASN A 1 93 ? -10.511 -1.302 13.512 1.00 59.59 93 ASN A N 1
ATOM 791 C CA . ASN A 1 93 ? -9.784 -1.319 12.240 1.00 59.59 93 ASN A CA 1
ATOM 792 C C . ASN A 1 93 ? -10.571 -2.013 11.121 1.00 59.59 93 ASN A C 1
ATOM 794 O O . ASN A 1 93 ? -10.505 -1.585 9.969 1.00 59.59 93 ASN A O 1
ATOM 798 N N . THR A 1 94 ? -11.300 -3.090 11.426 1.00 57.81 94 THR A N 1
ATOM 799 C CA . THR A 1 94 ? -12.142 -3.764 10.429 1.00 57.81 94 THR A CA 1
ATOM 800 C C . THR A 1 94 ? -13.363 -2.938 10.039 1.00 57.81 94 THR A C 1
ATOM 802 O O . THR A 1 94 ? -13.688 -2.902 8.857 1.00 57.81 94 THR A O 1
ATOM 805 N N . LEU A 1 95 ? -13.992 -2.242 10.990 1.00 60.62 95 LEU A N 1
ATOM 806 C CA . LEU A 1 95 ? -15.170 -1.407 10.753 1.00 60.62 95 LEU A CA 1
ATOM 807 C C . LEU A 1 95 ? -14.813 -0.153 9.955 1.00 60.62 95 LEU A C 1
ATOM 809 O O . LEU A 1 95 ? -15.401 0.072 8.908 1.00 60.62 95 LEU A O 1
ATOM 813 N N . VAL A 1 96 ? -13.760 0.571 10.342 1.00 60.66 96 VAL A N 1
ATOM 814 C CA . VAL A 1 96 ? -13.253 1.739 9.594 1.00 60.66 96 VAL A CA 1
ATOM 815 C C . VAL A 1 96 ? -12.876 1.354 8.156 1.00 60.66 96 VAL A C 1
ATOM 817 O O . VAL A 1 96 ? -13.157 2.078 7.203 1.00 60.66 96 VAL A O 1
ATOM 820 N N . ARG A 1 97 ? -12.273 0.172 7.964 1.00 57.59 97 ARG A N 1
ATOM 821 C CA . ARG A 1 97 ? -11.933 -0.349 6.629 1.00 57.59 97 ARG A CA 1
ATOM 822 C C . ARG A 1 97 ? -13.171 -0.752 5.814 1.00 57.59 97 ARG A C 1
ATOM 824 O O . ARG A 1 97 ? -13.108 -0.724 4.585 1.00 57.59 97 ARG A O 1
ATOM 831 N N . PHE A 1 98 ? -14.255 -1.152 6.474 1.00 57.53 98 PHE A N 1
ATOM 832 C CA . PHE A 1 98 ? -15.532 -1.492 5.848 1.00 57.53 98 PHE A CA 1
ATOM 833 C C . PHE A 1 98 ? -16.321 -0.233 5.461 1.00 57.53 98 PHE A C 1
ATOM 835 O O . PHE A 1 98 ? -16.789 -0.142 4.330 1.00 57.53 98 PHE A O 1
ATOM 842 N N . GLU A 1 99 ? -16.368 0.768 6.337 1.00 53.75 99 GLU A N 1
ATOM 843 C CA . GLU A 1 99 ? -17.081 2.039 6.156 1.00 53.75 99 GLU A CA 1
ATOM 844 C C . GLU A 1 99 ? -16.531 2.846 4.972 1.00 53.75 99 GLU A C 1
ATOM 846 O O . GLU A 1 99 ? -17.262 3.134 4.023 1.00 53.75 99 GLU A O 1
ATOM 851 N N . HIS A 1 100 ? -15.205 3.020 4.899 1.00 55.59 100 HIS A N 1
ATOM 852 C CA . HIS A 1 100 ? -14.544 3.644 3.742 1.00 55.59 100 HIS A CA 1
ATOM 853 C C . HIS A 1 100 ? -14.782 2.877 2.421 1.00 55.59 100 HIS A C 1
ATOM 855 O O . HIS A 1 100 ? -14.597 3.410 1.324 1.00 55.59 100 HIS A O 1
ATOM 861 N N . SER A 1 101 ? -15.166 1.597 2.492 1.00 53.97 101 SER A N 1
ATOM 862 C CA . SER A 1 101 ? -15.487 0.797 1.310 1.00 53.97 101 SER A CA 1
ATOM 863 C C . SER A 1 101 ? -16.943 0.930 0.850 1.00 53.97 101 SER A C 1
ATOM 865 O O . SER A 1 101 ? -17.214 0.539 -0.285 1.00 53.97 101 SER A O 1
ATOM 867 N N . LEU A 1 102 ? -17.854 1.447 1.680 1.00 55.91 102 LEU A N 1
ATOM 868 C CA . LEU A 1 102 ? -19.274 1.620 1.354 1.00 55.91 102 LEU A CA 1
ATOM 869 C C . LEU A 1 102 ? -19.604 3.031 0.854 1.00 55.91 102 LEU A C 1
ATOM 871 O O . LEU A 1 102 ? -20.455 3.180 -0.019 1.00 55.91 102 LEU A O 1
ATOM 875 N N . GLU A 1 103 ? -18.906 4.052 1.347 1.00 57.28 103 GLU A N 1
ATOM 876 C CA . GLU A 1 103 ? -19.280 5.457 1.125 1.00 57.28 103 GLU A CA 1
ATOM 877 C C . GLU A 1 103 ? -18.959 6.009 -0.272 1.00 57.28 103 GLU A C 1
ATOM 879 O O . GLU A 1 103 ? -19.454 7.061 -0.665 1.00 57.28 103 GLU A O 1
ATOM 884 N N . SER A 1 104 ? -18.153 5.306 -1.067 1.00 64.88 104 SER A N 1
ATOM 885 C CA . SER A 1 104 ? -17.630 5.845 -2.324 1.00 64.88 104 SER A CA 1
ATOM 886 C C . SER A 1 104 ? -17.856 4.896 -3.501 1.00 64.88 104 SER A C 1
ATOM 888 O O . SER A 1 104 ? -16.943 4.284 -4.058 1.00 64.88 104 SER A O 1
ATOM 890 N N . SER A 1 105 ? -19.117 4.748 -3.900 1.00 68.44 105 SER A N 1
ATOM 891 C CA . SER A 1 105 ? -19.475 4.046 -5.134 1.00 68.44 105 SER A CA 1
ATOM 892 C C . SER A 1 105 ? -19.125 4.916 -6.348 1.00 68.44 105 SER A C 1
ATOM 894 O O . SER A 1 105 ? -19.757 5.940 -6.598 1.00 68.44 105 SER A O 1
ATOM 896 N N . HIS A 1 106 ? -18.083 4.544 -7.094 1.00 77.38 106 HIS A N 1
ATOM 897 C CA . HIS A 1 106 ? -17.622 5.263 -8.284 1.00 77.38 106 HIS A CA 1
ATOM 898 C C . HIS A 1 106 ? -18.200 4.629 -9.549 1.00 77.38 106 HIS A C 1
ATOM 900 O O . HIS A 1 106 ? -18.090 3.418 -9.766 1.00 77.38 106 HIS A O 1
ATOM 906 N N . LYS A 1 107 ? -18.813 5.453 -10.405 1.00 82.94 107 LYS A N 1
ATOM 907 C CA . LYS A 1 107 ? -19.324 5.010 -11.705 1.00 82.94 107 LYS A CA 1
ATOM 908 C C . LYS A 1 107 ? -18.150 4.787 -12.654 1.00 82.94 107 LYS A C 1
ATOM 910 O O . LYS A 1 107 ? -17.439 5.723 -13.009 1.00 82.94 107 LYS A O 1
ATOM 915 N N . VAL A 1 108 ? -17.976 3.547 -13.089 1.00 82.31 108 VAL A N 1
ATOM 916 C CA . VAL A 1 108 ? -16.819 3.124 -13.881 1.00 82.31 108 VAL A CA 1
ATOM 917 C C . VAL A 1 108 ? -16.996 3.527 -15.345 1.00 82.31 108 VAL A C 1
ATOM 919 O O . VAL A 1 108 ? -17.938 3.088 -16.012 1.00 82.31 108 VAL A O 1
ATOM 922 N N . ASN A 1 109 ? -16.067 4.326 -15.873 1.00 85.06 109 ASN A N 1
ATOM 923 C CA . ASN A 1 109 ? -16.046 4.697 -17.292 1.00 85.06 109 ASN A CA 1
ATOM 924 C C . ASN A 1 109 ? -15.541 3.531 -18.176 1.00 85.06 109 ASN A C 1
ATOM 926 O O . ASN A 1 109 ? -14.875 2.615 -17.697 1.00 85.06 109 ASN A O 1
ATOM 930 N N . ASN A 1 110 ? -15.790 3.555 -19.489 1.00 85.88 110 ASN A N 1
ATOM 931 C CA . ASN A 1 110 ? -15.395 2.484 -20.419 1.00 85.88 110 ASN A CA 1
ATOM 932 C C . ASN A 1 110 ? -13.886 2.167 -20.385 1.00 85.88 110 ASN A C 1
ATOM 934 O O . ASN A 1 110 ? -13.495 1.006 -20.511 1.00 85.88 110 ASN A O 1
ATOM 938 N N . LEU A 1 111 ? -13.035 3.177 -20.171 1.00 84.06 111 LEU A N 1
ATOM 939 C CA . LEU A 1 111 ? -11.588 2.994 -19.995 1.00 84.06 111 LEU A CA 1
ATOM 940 C C . LEU A 1 111 ? -11.250 2.305 -18.669 1.00 84.06 111 LEU A C 1
ATOM 942 O O . LEU A 1 111 ? -10.442 1.382 -18.631 1.00 84.06 111 LEU A O 1
ATOM 946 N N . GLU A 1 112 ? -11.915 2.704 -17.590 1.00 86.38 112 GLU A N 1
ATOM 947 C CA . GLU A 1 112 ? -11.713 2.115 -16.268 1.00 86.38 112 GLU A CA 1
ATOM 948 C C . GLU A 1 112 ? -12.163 0.649 -16.231 1.00 86.38 112 GLU A C 1
ATOM 950 O O . GLU A 1 112 ? -11.492 -0.176 -15.610 1.00 86.38 112 GLU A O 1
ATOM 955 N N . LYS A 1 113 ? -13.209 0.280 -16.987 1.00 88.31 113 LYS A N 1
ATOM 956 C CA . LYS A 1 113 ? -13.596 -1.129 -17.177 1.00 88.31 113 LYS A CA 1
ATOM 957 C C . LYS A 1 113 ? -12.478 -1.939 -17.834 1.00 88.31 113 LYS A C 1
ATOM 959 O O . LYS A 1 113 ? -12.165 -3.036 -17.377 1.00 88.31 113 LYS A O 1
ATOM 964 N N . LYS A 1 114 ? -11.826 -1.388 -18.864 1.00 88.81 114 LYS A N 1
ATOM 965 C CA . LYS A 1 114 ? -10.673 -2.036 -19.513 1.00 88.81 114 LYS A CA 1
ATOM 966 C C . LYS A 1 114 ? -9.487 -2.163 -18.556 1.00 88.81 114 LYS A C 1
ATOM 968 O O . LYS A 1 114 ? -8.854 -3.214 -18.528 1.00 88.81 114 LYS A O 1
ATOM 973 N N . PHE A 1 115 ? -9.215 -1.153 -17.728 1.00 87.94 115 PHE A N 1
ATOM 974 C CA . PHE A 1 115 ? -8.154 -1.231 -16.717 1.00 87.94 115 PHE A CA 1
ATOM 975 C C . PHE A 1 115 ? -8.436 -2.283 -15.642 1.00 87.94 115 PHE A C 1
ATOM 977 O O . PHE A 1 115 ? -7.524 -2.999 -15.228 1.00 87.94 115 PHE A O 1
ATOM 984 N N . LEU A 1 116 ? -9.689 -2.435 -15.220 1.00 88.44 116 LEU A N 1
ATOM 985 C CA . LEU A 1 116 ? -10.097 -3.459 -14.258 1.00 88.44 116 LEU A CA 1
ATOM 986 C C . LEU A 1 116 ? -9.893 -4.884 -14.800 1.00 88.44 116 LEU A C 1
ATOM 988 O O . LEU A 1 116 ? -9.419 -5.759 -14.073 1.00 88.44 116 LEU A O 1
ATOM 992 N N . VAL A 1 117 ? -10.172 -5.108 -16.085 1.00 90.94 117 VAL A N 1
ATOM 993 C CA . VAL A 1 117 ? -9.877 -6.386 -16.754 1.00 90.94 117 VAL A CA 1
ATOM 994 C C . VAL A 1 117 ? -8.368 -6.573 -16.925 1.00 90.94 117 VAL A C 1
ATOM 996 O O . VAL A 1 117 ? -7.814 -7.603 -16.555 1.00 90.94 117 VAL A O 1
ATOM 999 N N . TRP A 1 118 ? -7.660 -5.544 -17.390 1.00 87.94 118 TRP A N 1
ATOM 1000 C CA . TRP A 1 118 ? -6.216 -5.608 -17.629 1.00 87.94 118 TRP A CA 1
ATOM 1001 C C . TRP A 1 118 ? -5.389 -5.825 -16.352 1.00 87.94 118 TRP A C 1
ATOM 1003 O O . TRP A 1 118 ? -4.368 -6.523 -16.343 1.00 87.94 118 TRP A O 1
ATOM 1013 N N . THR A 1 119 ? -5.832 -5.275 -15.223 1.00 88.75 119 THR A N 1
ATOM 1014 C CA . THR A 1 119 ? -5.220 -5.529 -13.911 1.00 88.75 119 THR A CA 1
ATOM 1015 C C . THR A 1 119 ? -5.561 -6.911 -13.345 1.00 88.75 119 THR A C 1
ATOM 1017 O O . THR A 1 119 ? -4.914 -7.334 -12.384 1.00 88.75 119 THR A O 1
ATOM 1020 N N . GLY A 1 120 ? -6.474 -7.652 -13.985 1.00 86.12 120 GLY A N 1
ATOM 1021 C CA . GLY A 1 120 ? -6.853 -9.026 -13.652 1.00 86.12 120 GLY A CA 1
ATOM 1022 C C . GLY A 1 120 ? -7.917 -9.130 -12.560 1.00 86.12 120 GLY A C 1
ATOM 1023 O O . GLY A 1 120 ? -7.989 -10.155 -11.888 1.00 86.12 120 GLY A O 1
ATOM 1024 N N . LYS A 1 121 ? -8.703 -8.069 -12.320 1.00 85.75 121 LYS A N 1
ATOM 1025 C CA . LYS A 1 121 ? -9.776 -8.085 -11.312 1.00 85.75 121 LYS A CA 1
ATOM 1026 C C . LYS A 1 121 ? -11.045 -8.782 -11.823 1.00 85.75 121 LYS A C 1
ATOM 1028 O O . LYS A 1 121 ? -11.722 -9.418 -11.021 1.00 85.75 121 LYS A O 1
ATOM 1033 N N . TYR A 1 122 ? -11.330 -8.680 -13.121 1.00 87.62 122 TYR A N 1
ATOM 1034 C CA . TYR A 1 122 ? -12.463 -9.313 -13.814 1.00 87.62 122 TYR A CA 1
ATOM 1035 C C . TYR A 1 122 ? -11.975 -9.980 -15.106 1.00 87.62 122 TYR A C 1
ATOM 1037 O O . TYR A 1 122 ? -10.953 -9.552 -15.649 1.00 87.62 122 TYR A O 1
ATOM 1045 N N . LYS A 1 123 ? -12.671 -11.014 -15.601 1.00 84.50 123 LYS A N 1
ATOM 1046 C CA . LYS A 1 123 ? -12.245 -11.751 -16.805 1.00 84.50 123 LYS A CA 1
ATOM 1047 C C . LYS A 1 123 ? -12.657 -11.031 -18.087 1.00 84.50 123 LYS A C 1
ATOM 1049 O O . LYS A 1 123 ? -11.860 -10.943 -19.014 1.00 84.50 123 LYS A O 1
ATOM 1054 N N . ASN A 1 124 ? -13.868 -10.476 -18.111 1.00 89.19 124 ASN A N 1
ATOM 1055 C CA . ASN A 1 124 ? -14.442 -9.803 -19.276 1.00 89.19 124 ASN A CA 1
ATOM 1056 C C . ASN A 1 124 ? -14.953 -8.397 -18.938 1.00 89.19 124 ASN A C 1
ATOM 1058 O O . ASN A 1 124 ? -15.328 -8.117 -17.803 1.00 89.19 124 ASN A O 1
ATOM 1062 N N . VAL A 1 125 ? -15.033 -7.513 -19.942 1.00 85.81 125 VAL A N 1
ATOM 1063 C CA . VAL A 1 125 ? -15.561 -6.139 -19.775 1.00 85.81 125 VAL A CA 1
ATOM 1064 C C . VAL A 1 125 ? -17.055 -6.147 -19.424 1.00 85.81 125 VAL A C 1
ATOM 1066 O O . VAL A 1 125 ? -17.512 -5.276 -18.687 1.00 85.81 125 VAL A O 1
ATOM 1069 N N . ALA A 1 126 ? -17.798 -7.141 -19.919 1.00 83.94 126 ALA A N 1
ATOM 1070 C CA . ALA A 1 126 ? -19.220 -7.324 -19.631 1.00 83.94 126 ALA A CA 1
ATOM 1071 C C . ALA A 1 126 ? -19.500 -7.735 -18.172 1.00 83.94 126 ALA A C 1
ATOM 1073 O O . ALA A 1 126 ? -20.563 -7.421 -17.650 1.00 83.94 126 ALA A O 1
ATOM 1074 N N . GLU A 1 127 ? -18.544 -8.384 -17.499 1.00 85.12 127 GLU A N 1
ATOM 1075 C CA . GLU A 1 127 ? -18.670 -8.790 -16.088 1.00 85.12 127 GLU A CA 1
ATOM 1076 C C . GLU A 1 127 ? -18.421 -7.630 -15.114 1.00 85.12 127 GLU A C 1
ATOM 1078 O O . GLU A 1 127 ? -18.647 -7.767 -13.912 1.00 85.12 127 GLU A O 1
ATOM 1083 N N . VAL A 1 128 ? -17.919 -6.491 -15.606 1.00 84.19 128 VAL A N 1
ATOM 1084 C CA . VAL A 1 128 ? -17.585 -5.350 -14.754 1.00 84.19 128 VAL A CA 1
ATOM 1085 C C . VAL A 1 128 ? -18.868 -4.605 -14.378 1.00 84.19 128 VAL A C 1
ATOM 1087 O O . VAL A 1 128 ? -19.518 -4.035 -15.266 1.00 84.19 128 VAL A O 1
ATOM 1090 N N . PRO A 1 129 ? -19.225 -4.539 -13.081 1.00 83.19 129 PRO A N 1
ATOM 1091 C CA . PRO A 1 129 ? -20.399 -3.796 -12.656 1.00 83.19 129 PRO A CA 1
ATOM 1092 C C . PRO A 1 129 ? -20.236 -2.300 -12.985 1.00 83.19 129 PRO A C 1
ATOM 1094 O O . PRO A 1 129 ? -19.121 -1.770 -12.947 1.00 83.19 129 PRO A O 1
ATOM 1097 N N . PRO A 1 130 ? -21.330 -1.588 -13.317 1.00 80.56 130 PRO A N 1
ATOM 1098 C CA . PRO A 1 130 ? -21.278 -0.160 -13.642 1.00 80.56 130 PRO A CA 1
ATOM 1099 C C . PRO A 1 130 ? -20.819 0.708 -12.461 1.00 80.56 130 PRO A C 1
ATOM 1101 O O . PRO A 1 130 ? -20.301 1.804 -12.673 1.00 80.56 130 PRO A O 1
ATOM 1104 N N . TYR A 1 131 ? -20.971 0.198 -11.239 1.00 83.31 131 TYR A N 1
ATOM 1105 C CA . TYR A 1 131 ? -20.564 0.838 -9.997 1.00 83.31 131 TYR A CA 1
ATOM 1106 C C . TYR A 1 131 ? -19.525 -0.032 -9.290 1.00 83.31 131 TYR A C 1
ATOM 1108 O O . TYR A 1 131 ? -19.751 -1.220 -9.060 1.00 83.31 131 TYR A O 1
ATOM 1116 N N . VAL A 1 132 ? -18.379 0.556 -8.957 1.00 83.88 132 VAL A N 1
ATOM 1117 C CA . VAL A 1 132 ? -17.285 -0.105 -8.237 1.00 83.88 132 VAL A CA 1
ATOM 1118 C C . VAL A 1 132 ? -16.830 0.814 -7.112 1.00 83.88 132 VAL A C 1
ATOM 1120 O O . VAL A 1 132 ? -16.765 2.028 -7.277 1.00 83.88 132 VAL A O 1
ATOM 1123 N N . THR A 1 133 ? -16.491 0.244 -5.960 1.00 82.75 133 THR A N 1
ATOM 1124 C CA . THR A 1 133 ? -16.006 1.019 -4.812 1.00 82.75 133 THR A CA 1
ATOM 1125 C C . THR A 1 133 ? -14.695 1.742 -5.148 1.00 82.75 133 THR A C 1
ATOM 1127 O O . THR A 1 133 ? -13.815 1.163 -5.801 1.00 82.75 133 THR A O 1
ATOM 1130 N N . GLN A 1 134 ? -14.503 2.987 -4.690 1.00 81.50 134 GLN A N 1
ATOM 1131 C CA . GLN A 1 134 ? -13.264 3.730 -4.968 1.00 81.50 134 GLN A CA 1
ATOM 1132 C C . GLN A 1 134 ? -12.031 2.999 -4.431 1.00 81.50 134 GLN A C 1
ATOM 1134 O O . GLN A 1 134 ? -11.012 2.946 -5.115 1.00 81.50 134 GLN A O 1
ATOM 1139 N N . SER A 1 135 ? -12.151 2.308 -3.294 1.00 80.69 135 SER A N 1
ATOM 1140 C CA . SER A 1 135 ? -11.080 1.467 -2.741 1.00 80.69 135 SER A CA 1
ATOM 1141 C C . SER A 1 135 ? -10.612 0.367 -3.709 1.00 80.69 135 SER A C 1
ATOM 1143 O O . SER A 1 135 ? -9.437 -0.015 -3.733 1.00 80.69 135 SER A O 1
ATOM 1145 N N . THR A 1 136 ? -11.507 -0.153 -4.553 1.00 83.69 136 THR A N 1
ATOM 1146 C CA . THR A 1 136 ? -11.157 -1.109 -5.611 1.00 83.69 136 THR A CA 1
ATOM 1147 C C . THR A 1 136 ? -10.459 -0.408 -6.775 1.00 83.69 136 THR A C 1
ATOM 1149 O O . THR A 1 136 ? -9.485 -0.942 -7.313 1.00 83.69 136 THR A O 1
ATOM 1152 N N . MET A 1 137 ? -10.898 0.800 -7.133 1.00 87.12 137 MET A N 1
ATOM 1153 C CA . MET A 1 137 ? -10.288 1.600 -8.197 1.00 87.12 137 MET A CA 1
ATOM 1154 C C . MET A 1 137 ? -8.872 2.071 -7.836 1.00 87.12 137 MET A C 1
ATOM 1156 O O . MET A 1 137 ? -7.961 1.997 -8.660 1.00 87.12 137 MET A O 1
ATOM 1160 N N . GLU A 1 138 ? -8.639 2.476 -6.590 1.00 86.06 138 GLU A N 1
ATOM 1161 C CA . GLU A 1 138 ? -7.313 2.839 -6.077 1.00 86.06 138 GLU A CA 1
ATOM 1162 C C . GLU A 1 138 ? -6.340 1.661 -6.144 1.00 86.06 138 GLU A C 1
ATOM 1164 O O . GLU A 1 138 ? -5.231 1.783 -6.673 1.00 86.06 138 GLU A O 1
ATOM 1169 N N . ARG A 1 139 ? -6.776 0.476 -5.697 1.00 86.62 139 ARG A N 1
ATOM 1170 C CA . ARG A 1 139 ? -5.984 -0.760 -5.813 1.00 86.62 139 ARG A CA 1
ATOM 1171 C C . ARG A 1 139 ? -5.688 -1.112 -7.269 1.00 86.62 139 ARG A C 1
ATOM 1173 O O . ARG A 1 139 ? -4.574 -1.542 -7.571 1.00 86.62 139 ARG A O 1
ATOM 1180 N N . CYS A 1 140 ? -6.659 -0.921 -8.162 1.00 89.06 140 CYS A N 1
ATOM 1181 C CA . CYS A 1 140 ? -6.489 -1.107 -9.601 1.00 89.06 140 CYS A CA 1
ATOM 1182 C C . CYS A 1 140 ? -5.404 -0.168 -10.150 1.00 89.06 140 CYS A C 1
ATOM 1184 O O . CYS A 1 140 ? -4.451 -0.633 -10.775 1.00 89.06 140 CYS A O 1
ATOM 1186 N N . ARG A 1 141 ? -5.475 1.134 -9.842 1.00 87.94 141 ARG A N 1
ATOM 1187 C CA . ARG A 1 141 ? -4.471 2.131 -10.256 1.00 87.94 141 ARG A CA 1
ATOM 1188 C C . ARG A 1 141 ? -3.077 1.800 -9.720 1.00 87.94 141 ARG A C 1
ATOM 1190 O O . ARG A 1 141 ? -2.107 1.898 -10.469 1.00 87.94 141 ARG A O 1
ATOM 1197 N N . ASN A 1 142 ? -2.964 1.342 -8.473 1.00 91.12 142 ASN A N 1
ATOM 1198 C CA . ASN A 1 142 ? -1.680 0.919 -7.911 1.00 91.12 142 ASN A CA 1
ATOM 1199 C C . ASN A 1 142 ? -1.089 -0.290 -8.659 1.00 91.12 142 ASN A C 1
ATOM 1201 O O . ASN A 1 142 ? 0.063 -0.255 -9.088 1.00 91.12 142 ASN A O 1
ATOM 1205 N N . ARG A 1 143 ? -1.887 -1.342 -8.898 1.00 89.75 143 ARG A N 1
ATOM 1206 C CA . ARG A 1 143 ? -1.432 -2.511 -9.675 1.00 89.75 143 ARG A CA 1
ATOM 1207 C C . ARG A 1 143 ? -1.05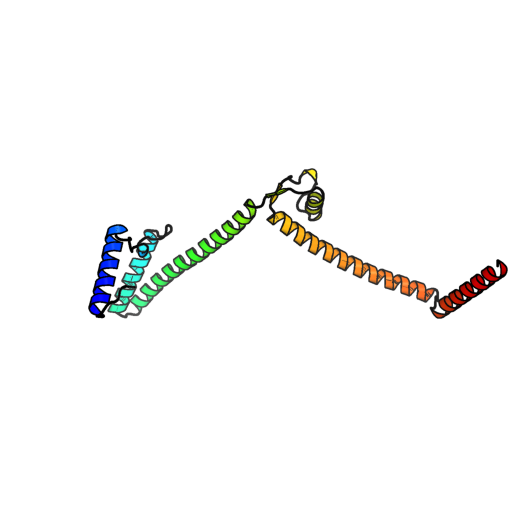5 -2.150 -11.107 1.00 89.75 143 ARG A C 1
ATOM 1209 O O . ARG A 1 143 ? -0.095 -2.702 -11.636 1.00 89.75 143 ARG A O 1
ATOM 1216 N N . MET A 1 144 ? -1.791 -1.229 -11.720 1.00 92.38 144 MET A N 1
ATOM 1217 C CA . MET A 1 144 ? -1.478 -0.704 -13.043 1.00 92.38 144 MET A CA 1
ATOM 1218 C C . MET A 1 144 ? -0.090 -0.058 -13.072 1.00 92.38 144 MET A C 1
ATOM 1220 O O . MET A 1 144 ? 0.708 -0.406 -13.936 1.00 92.38 144 MET A O 1
ATOM 1224 N N . ARG A 1 145 ? 0.235 0.815 -12.111 1.00 92.56 145 ARG A N 1
ATOM 1225 C CA . ARG A 1 145 ? 1.565 1.444 -12.028 1.00 92.56 145 ARG A CA 1
ATOM 1226 C C . ARG A 1 145 ? 2.681 0.405 -11.920 1.00 92.56 145 ARG A C 1
ATOM 1228 O O . ARG A 1 145 ? 3.658 0.498 -12.654 1.00 92.56 145 ARG A O 1
ATOM 1235 N N . ILE A 1 146 ? 2.496 -0.617 -11.082 1.00 94.31 146 ILE A N 1
ATOM 1236 C CA . ILE A 1 146 ? 3.469 -1.710 -10.917 1.00 94.31 146 ILE A CA 1
ATOM 1237 C C . ILE A 1 146 ? 3.663 -2.477 -12.234 1.00 94.31 146 ILE A C 1
ATOM 1239 O O . ILE A 1 146 ? 4.793 -2.699 -12.659 1.00 94.31 146 ILE A O 1
ATOM 1243 N N . LYS A 1 147 ? 2.574 -2.850 -12.921 1.00 93.56 147 LYS A N 1
ATOM 1244 C CA . LYS A 1 147 ? 2.662 -3.539 -14.219 1.00 93.56 147 LYS A CA 1
ATOM 1245 C C . LYS A 1 147 ? 3.367 -2.683 -15.272 1.00 93.56 147 LYS A C 1
ATOM 1247 O O . LYS A 1 147 ? 4.228 -3.198 -15.975 1.00 93.56 147 LYS A O 1
ATOM 1252 N N . ILE A 1 148 ? 3.025 -1.396 -15.371 1.00 95.06 148 ILE A N 1
ATOM 1253 C CA . ILE A 1 148 ? 3.654 -0.461 -16.318 1.00 95.06 148 ILE A CA 1
ATOM 1254 C C . ILE A 1 148 ? 5.154 -0.349 -16.042 1.00 95.06 148 ILE A C 1
ATOM 1256 O O . ILE A 1 148 ? 5.942 -0.462 -16.975 1.00 95.06 148 ILE A O 1
ATOM 1260 N N . ALA A 1 149 ? 5.551 -0.184 -14.777 1.00 95.31 149 ALA A N 1
ATOM 1261 C CA . ALA A 1 149 ? 6.960 -0.127 -14.396 1.00 95.31 149 ALA A CA 1
ATOM 1262 C C . ALA A 1 149 ? 7.706 -1.410 -14.796 1.00 95.31 149 ALA A C 1
ATOM 1264 O O . ALA A 1 149 ? 8.787 -1.339 -15.376 1.00 95.31 149 ALA A O 1
ATOM 1265 N N . ASN A 1 150 ? 7.100 -2.580 -14.578 1.00 95.94 150 ASN A N 1
ATOM 1266 C CA . ASN A 1 150 ? 7.690 -3.856 -14.985 1.00 95.94 150 ASN A CA 1
ATOM 1267 C C . ASN A 1 150 ? 7.838 -3.975 -16.507 1.00 95.94 150 ASN A C 1
ATOM 1269 O O . ASN A 1 150 ? 8.888 -4.405 -16.984 1.00 95.94 150 ASN A O 1
ATOM 1273 N N . TYR A 1 151 ? 6.827 -3.561 -17.275 1.00 96.38 151 TYR A N 1
ATOM 1274 C CA . TYR A 1 151 ? 6.923 -3.537 -18.735 1.00 96.38 151 TYR A CA 1
ATOM 1275 C C . TYR A 1 151 ? 7.991 -2.558 -19.226 1.00 96.38 151 TYR A C 1
ATOM 1277 O O . TYR A 1 151 ? 8.733 -2.904 -20.140 1.00 96.38 151 TYR A O 1
ATOM 1285 N N . MET A 1 152 ? 8.121 -1.379 -18.608 1.00 96.62 152 MET A N 1
ATOM 1286 C CA . MET A 1 152 ? 9.190 -0.431 -18.933 1.00 96.62 152 MET A CA 1
ATOM 1287 C C . MET A 1 152 ? 10.576 -1.010 -18.651 1.00 96.62 152 MET A C 1
ATOM 1289 O O . MET A 1 152 ? 11.450 -0.915 -19.506 1.00 96.62 152 MET A O 1
ATOM 1293 N N . MET A 1 153 ? 10.778 -1.661 -17.502 1.00 97.19 153 MET A N 1
ATOM 1294 C CA . MET A 1 153 ? 12.056 -2.315 -17.192 1.00 97.19 153 MET A CA 1
ATOM 1295 C C . MET A 1 153 ? 12.413 -3.381 -18.235 1.00 97.19 153 MET A C 1
ATOM 1297 O O . MET A 1 153 ? 13.541 -3.410 -18.726 1.00 97.19 153 MET A O 1
ATOM 1301 N N . ALA A 1 154 ? 11.445 -4.214 -18.627 1.00 97.75 154 ALA A N 1
ATOM 1302 C CA . ALA A 1 154 ? 11.645 -5.223 -19.664 1.00 97.75 154 ALA A CA 1
ATOM 1303 C C . ALA A 1 154 ? 11.942 -4.594 -21.037 1.00 97.75 154 ALA A C 1
ATOM 1305 O O . ALA A 1 154 ? 12.868 -5.022 -21.723 1.00 97.75 154 ALA A O 1
ATOM 1306 N N . ALA A 1 155 ? 11.198 -3.556 -21.425 1.00 97.12 155 ALA A N 1
ATOM 1307 C CA . ALA A 1 155 ? 11.399 -2.851 -22.688 1.00 97.12 155 ALA A CA 1
ATOM 1308 C C . ALA A 1 155 ? 12.789 -2.203 -22.768 1.00 97.12 155 ALA A C 1
ATOM 1310 O O . ALA A 1 155 ? 13.453 -2.321 -23.795 1.00 97.12 155 ALA A O 1
ATOM 1311 N N . THR A 1 156 ? 13.266 -1.586 -21.685 1.00 97.38 156 THR A N 1
ATOM 1312 C CA . THR A 1 156 ? 14.619 -1.016 -21.617 1.00 97.38 156 THR A CA 1
ATOM 1313 C C . THR A 1 156 ? 15.685 -2.096 -21.764 1.00 97.38 156 THR A C 1
ATOM 1315 O O . THR A 1 156 ? 16.610 -1.929 -22.555 1.00 97.38 156 THR A O 1
ATOM 1318 N N . ALA A 1 157 ? 15.537 -3.232 -21.073 1.00 97.50 157 ALA A N 1
ATOM 1319 C CA . ALA A 1 157 ? 16.471 -4.348 -21.209 1.00 97.50 157 ALA A CA 1
ATOM 1320 C C . ALA A 1 157 ? 16.534 -4.859 -22.660 1.00 97.50 157 ALA A C 1
ATOM 1322 O O . ALA A 1 157 ? 17.623 -5.048 -23.204 1.00 97.50 157 ALA A O 1
ATOM 1323 N N . LEU A 1 158 ? 15.379 -5.008 -23.318 1.00 97.56 158 LEU A N 1
ATOM 1324 C CA . LEU A 1 158 ? 15.305 -5.374 -24.735 1.00 97.56 158 LEU A CA 1
ATOM 1325 C C . LEU A 1 158 ? 15.952 -4.315 -25.636 1.00 97.56 158 LEU A C 1
ATOM 1327 O O . LEU A 1 158 ? 16.703 -4.669 -26.543 1.00 97.56 158 LEU A O 1
ATOM 1331 N N . GLY A 1 159 ? 15.719 -3.030 -25.365 1.00 97.31 159 GLY A N 1
ATOM 1332 C CA . GLY A 1 159 ? 16.348 -1.919 -26.078 1.00 97.31 159 GLY A CA 1
ATOM 1333 C C . GLY A 1 159 ? 17.874 -1.969 -25.997 1.00 97.31 159 GLY A C 1
ATOM 1334 O O . GLY A 1 159 ? 18.545 -1.860 -27.022 1.00 97.31 159 GLY A O 1
ATOM 1335 N N . CYS A 1 160 ? 18.432 -2.232 -24.813 1.00 96.56 160 CYS A N 1
ATOM 1336 C CA . CYS A 1 160 ? 19.872 -2.410 -24.637 1.00 96.56 160 CYS A CA 1
ATOM 1337 C C . CYS A 1 160 ? 20.410 -3.597 -25.451 1.00 96.56 160 CYS A C 1
ATOM 1339 O O . CYS A 1 160 ? 21.431 -3.467 -26.125 1.00 96.56 160 CYS A O 1
ATOM 1341 N N . VAL A 1 161 ? 19.722 -4.743 -25.437 1.00 97.00 161 VAL A N 1
ATOM 1342 C CA . VAL A 1 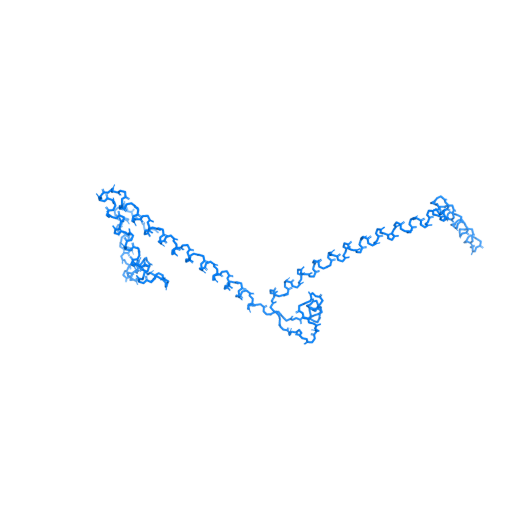161 ? 20.135 -5.929 -26.209 1.00 97.00 161 VAL A CA 1
ATOM 1343 C C . VAL A 1 161 ? 20.109 -5.649 -27.715 1.00 97.00 161 VAL A C 1
ATOM 1345 O O . VAL A 1 161 ? 21.067 -5.979 -28.418 1.00 97.00 161 VAL A O 1
ATOM 1348 N N . LEU A 1 162 ? 19.051 -5.000 -28.209 1.00 96.81 162 LEU A N 1
ATOM 1349 C CA . LEU A 1 162 ? 18.933 -4.597 -29.612 1.00 96.81 162 LEU A CA 1
ATOM 1350 C C . LEU A 1 162 ? 20.050 -3.629 -30.011 1.00 96.81 162 LEU A C 1
ATOM 1352 O O . LEU A 1 162 ? 20.681 -3.829 -31.048 1.00 96.81 162 LEU A O 1
ATOM 1356 N N . MET A 1 163 ? 20.347 -2.635 -29.171 1.00 95.94 163 MET A N 1
ATOM 1357 C CA . MET A 1 163 ? 21.431 -1.674 -29.397 1.00 95.94 163 MET A CA 1
ATOM 1358 C C . MET A 1 163 ? 22.786 -2.379 -29.539 1.00 95.94 163 MET A C 1
ATOM 1360 O O . MET A 1 163 ? 23.541 -2.092 -30.464 1.00 95.94 163 MET A O 1
ATOM 1364 N N . VAL A 1 164 ? 23.084 -3.351 -28.668 1.00 95.00 164 VAL A N 1
ATOM 1365 C CA . VAL A 1 164 ? 24.330 -4.134 -28.737 1.00 95.00 164 VAL A CA 1
ATOM 1366 C C . VAL A 1 164 ? 24.395 -4.963 -30.021 1.00 95.00 164 VAL A C 1
ATOM 1368 O O . VAL A 1 164 ? 25.458 -5.064 -30.636 1.00 95.00 164 VAL A O 1
ATOM 1371 N N . TYR A 1 165 ? 23.278 -5.554 -30.447 1.00 94.81 165 TYR A N 1
ATOM 1372 C CA . TYR A 1 165 ? 23.230 -6.327 -31.687 1.00 94.81 165 TYR A CA 1
ATOM 137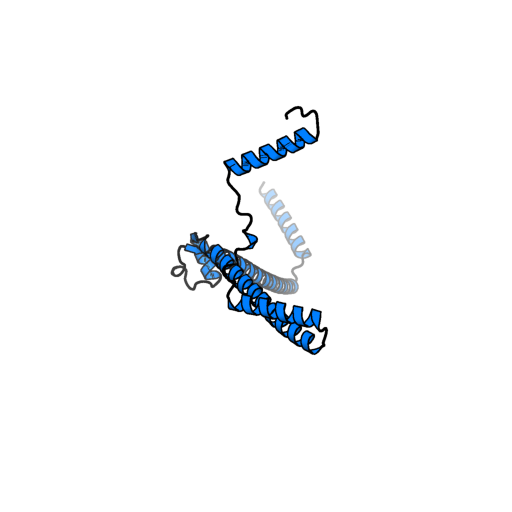3 C C . TYR A 1 165 ? 23.462 -5.446 -32.921 1.00 94.81 165 TYR A C 1
ATOM 1375 O O . TYR A 1 165 ? 24.279 -5.793 -33.778 1.00 94.81 165 TYR A O 1
ATOM 1383 N N . LEU A 1 166 ? 22.795 -4.291 -32.986 1.00 91.00 166 LEU A N 1
ATOM 1384 C CA . LEU A 1 166 ? 22.974 -3.308 -34.054 1.00 91.00 166 LEU A CA 1
ATOM 1385 C C . LEU A 1 166 ? 24.415 -2.788 -34.083 1.00 91.00 166 LEU A C 1
ATOM 1387 O O . LEU A 1 166 ? 25.059 -2.872 -35.124 1.00 91.00 166 LEU A O 1
ATOM 1391 N N . GLY A 1 167 ? 24.973 -2.407 -32.931 1.00 90.62 167 GLY A N 1
ATOM 1392 C CA . GLY A 1 167 ? 26.361 -1.950 -32.829 1.00 90.62 167 GLY A CA 1
ATOM 1393 C C . GLY A 1 167 ? 27.373 -2.995 -33.310 1.00 90.62 167 GLY A C 1
ATOM 1394 O O . GLY A 1 167 ? 28.290 -2.672 -34.062 1.00 90.62 167 GLY A O 1
ATOM 1395 N N . LYS A 1 168 ? 27.182 -4.278 -32.966 1.00 90.06 168 LYS A N 1
ATOM 1396 C CA . LYS A 1 168 ? 28.034 -5.370 -33.475 1.00 90.06 168 LYS A CA 1
ATOM 1397 C C . LYS A 1 168 ? 27.888 -5.577 -34.983 1.00 90.06 168 LYS A C 1
ATOM 1399 O O . LYS A 1 168 ? 28.870 -5.911 -35.644 1.00 90.06 168 LYS A O 1
ATOM 1404 N N . ARG A 1 169 ? 26.682 -5.425 -35.533 1.00 88.81 169 ARG A N 1
ATOM 1405 C CA . ARG A 1 169 ? 26.437 -5.540 -36.977 1.00 88.81 169 ARG A CA 1
ATOM 1406 C C . ARG A 1 169 ? 27.097 -4.396 -37.743 1.00 88.81 169 ARG A C 1
ATOM 1408 O O . ARG A 1 169 ? 27.720 -4.650 -38.769 1.00 88.81 169 ARG A O 1
ATOM 1415 N N . ASP A 1 170 ? 26.984 -3.176 -37.242 1.00 86.12 170 ASP A N 1
ATOM 1416 C CA . ASP A 1 170 ? 27.493 -1.984 -37.918 1.00 86.12 170 ASP A CA 1
ATOM 1417 C C . ASP A 1 170 ? 29.027 -1.920 -37.830 1.00 86.12 170 ASP A C 1
ATOM 1419 O O . ASP A 1 170 ? 29.687 -1.646 -38.833 1.00 86.12 170 ASP A O 1
ATOM 1423 N N . ALA A 1 171 ? 29.606 -2.359 -36.703 1.00 83.88 171 ALA A N 1
ATOM 1424 C CA . ALA A 1 171 ? 31.047 -2.580 -36.574 1.00 83.88 171 ALA A CA 1
ATOM 1425 C C . ALA A 1 171 ? 31.575 -3.614 -37.585 1.00 83.88 171 ALA A C 1
ATOM 1427 O O . ALA A 1 171 ? 32.593 -3.379 -38.231 1.00 83.88 171 ALA A O 1
ATOM 1428 N N . LYS A 1 172 ? 30.867 -4.739 -37.789 1.00 85.06 172 LYS A N 1
ATOM 1429 C CA . LYS A 1 172 ? 31.232 -5.741 -38.814 1.00 85.06 172 LYS A CA 1
ATOM 1430 C C . LYS A 1 172 ? 31.122 -5.210 -40.244 1.00 85.06 172 LYS A C 1
ATOM 1432 O O . LYS A 1 172 ? 31.837 -5.688 -41.116 1.00 85.06 172 LYS A O 1
ATOM 1437 N N . ARG A 1 173 ? 30.219 -4.259 -40.495 1.00 81.88 173 ARG A N 1
ATOM 1438 C CA . ARG A 1 173 ? 30.042 -3.617 -41.806 1.00 81.88 173 ARG A CA 1
ATOM 1439 C C . ARG A 1 173 ? 31.067 -2.513 -42.079 1.00 81.88 173 ARG A C 1
ATOM 1441 O O . ARG A 1 173 ? 31.100 -2.013 -43.196 1.00 81.88 173 ARG A O 1
ATOM 1448 N N . GLY A 1 174 ? 31.891 -2.140 -41.096 1.00 77.00 174 GLY A N 1
ATOM 1449 C CA . GLY A 1 174 ? 32.914 -1.105 -41.260 1.00 77.00 174 GLY A CA 1
ATOM 1450 C C . GLY A 1 174 ? 32.338 0.293 -41.498 1.00 77.00 174 GLY A C 1
ATOM 1451 O O . GLY A 1 174 ? 33.023 1.148 -42.054 1.00 77.00 174 GLY A O 1
ATOM 1452 N N . ILE A 1 175 ? 31.084 0.532 -41.099 1.00 69.50 175 ILE A N 1
ATOM 1453 C CA . ILE A 1 175 ? 30.453 1.850 -41.200 1.00 69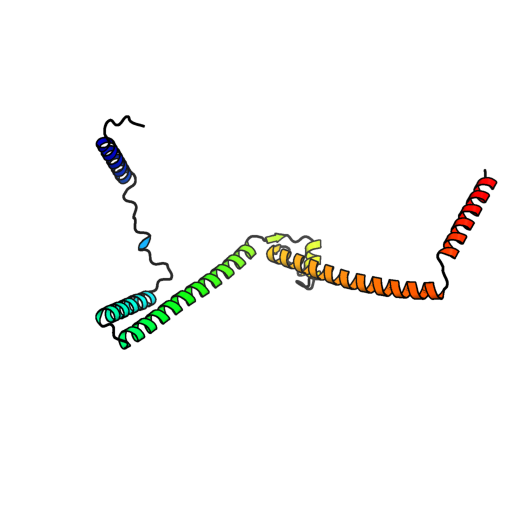.50 175 ILE A CA 1
ATOM 1454 C C . ILE A 1 175 ? 31.110 2.725 -40.130 1.00 69.50 175 ILE A C 1
ATOM 1456 O O . ILE A 1 175 ? 30.932 2.501 -38.934 1.00 69.50 175 ILE A O 1
ATOM 1460 N N . THR A 1 176 ? 31.947 3.670 -40.553 1.00 76.56 176 THR A N 1
ATOM 1461 C CA . THR A 1 176 ? 32.666 4.576 -39.651 1.00 76.56 176 THR A CA 1
ATOM 1462 C C . THR A 1 176 ? 32.097 5.983 -39.768 1.00 76.56 176 THR A C 1
ATOM 1464 O O . THR A 1 176 ? 31.783 6.436 -40.868 1.00 76.56 176 THR A O 1
ATOM 1467 N N . LEU A 1 177 ? 32.043 6.716 -38.650 1.00 71.44 177 LEU A N 1
ATOM 1468 C CA . LEU A 1 177 ? 31.600 8.120 -38.619 1.00 71.44 177 LEU A CA 1
ATOM 1469 C C . LEU A 1 177 ? 32.394 9.007 -39.593 1.00 71.44 177 LEU A C 1
ATOM 1471 O O . LEU A 1 177 ? 31.875 9.972 -40.141 1.00 71.44 177 LEU A O 1
ATOM 1475 N N . SER A 1 178 ? 33.663 8.666 -39.836 1.00 76.00 178 SER A N 1
ATOM 1476 C CA . SER A 1 178 ? 34.503 9.370 -40.80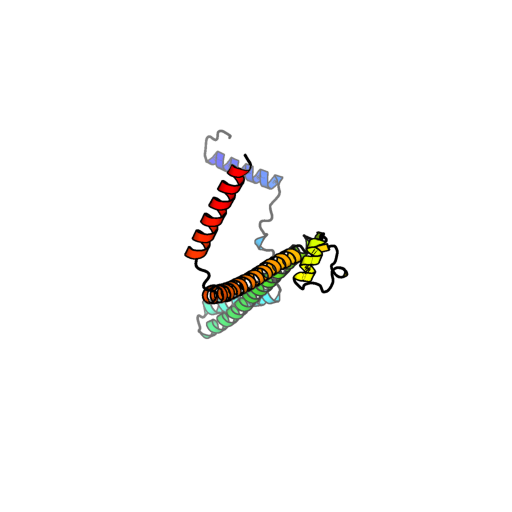8 1.00 76.00 178 SER A CA 1
ATOM 1477 C C . SER A 1 178 ? 34.055 9.155 -42.253 1.00 76.00 178 SER A C 1
ATOM 1479 O O . SER A 1 178 ? 34.179 10.078 -43.055 1.00 76.00 178 SER A O 1
ATOM 1481 N N . GLN A 1 179 ? 33.554 7.966 -42.595 1.00 74.62 179 GLN A N 1
ATOM 1482 C CA . GLN A 1 179 ? 33.037 7.682 -43.932 1.00 74.62 179 GLN A CA 1
ATOM 1483 C C . GLN A 1 179 ? 31.694 8.387 -44.143 1.00 74.62 179 GLN A C 1
ATOM 1485 O O . GLN A 1 179 ? 31.526 9.088 -45.133 1.00 74.62 179 GLN A O 1
ATOM 1490 N N . GLU A 1 180 ? 30.798 8.321 -43.155 1.00 81.00 180 GLU A N 1
ATOM 1491 C CA . GLU A 1 180 ? 29.502 9.006 -43.215 1.00 81.00 180 GLU A CA 1
ATOM 1492 C C . GLU A 1 180 ? 29.640 10.534 -43.292 1.00 81.00 180 GLU A C 1
ATOM 1494 O O . GLU A 1 180 ? 28.942 11.169 -44.081 1.00 81.00 180 GLU A O 1
ATOM 1499 N N . ASN A 1 181 ? 30.580 11.139 -42.554 1.00 84.25 181 ASN A N 1
ATOM 1500 C CA . ASN A 1 181 ? 30.859 12.575 -42.672 1.00 84.25 181 ASN A CA 1
ATOM 1501 C C . ASN A 1 181 ? 31.348 12.955 -44.076 1.00 84.25 181 ASN A C 1
ATOM 1503 O O . ASN A 1 181 ? 30.926 13.977 -44.620 1.00 84.25 181 ASN A O 1
ATOM 1507 N N . LYS A 1 182 ? 32.239 12.148 -44.669 1.00 83.88 182 LYS A N 1
ATOM 1508 C CA . LYS A 1 182 ? 32.724 12.378 -46.039 1.00 83.88 182 LYS A CA 1
ATOM 1509 C C . LYS A 1 182 ? 31.578 12.283 -47.043 1.00 83.88 182 LYS A C 1
ATOM 1511 O O . LYS A 1 182 ? 31.452 13.163 -47.891 1.00 83.88 182 LYS A O 1
ATOM 1516 N N . ASP A 1 183 ? 30.721 11.277 -46.901 1.00 85.56 183 ASP A N 1
ATOM 1517 C CA . ASP A 1 183 ? 29.574 11.054 -47.782 1.00 85.56 183 ASP A CA 1
ATOM 1518 C C . ASP A 1 183 ? 28.518 12.165 -47.642 1.00 85.56 183 ASP A C 1
ATOM 1520 O O . ASP A 1 183 ? 27.931 12.598 -48.635 1.00 85.56 183 ASP A O 1
ATOM 1524 N N . TRP A 1 184 ? 28.306 12.683 -46.429 1.00 86.69 184 TRP A N 1
ATOM 1525 C CA . TRP A 1 184 ? 27.420 13.820 -46.172 1.00 86.69 184 TRP A CA 1
ATOM 1526 C C . TRP A 1 184 ? 27.928 15.108 -46.827 1.00 86.69 184 TRP A C 1
ATOM 1528 O O . TRP A 1 184 ? 27.182 15.766 -47.554 1.00 86.69 184 TRP A O 1
ATOM 1538 N N . HIS A 1 185 ? 29.209 15.443 -46.642 1.00 86.44 185 HIS A N 1
ATOM 1539 C CA . HIS A 1 185 ? 29.813 16.608 -47.294 1.00 86.44 185 HIS A CA 1
ATOM 1540 C C . HIS A 1 185 ? 29.810 16.484 -48.822 1.00 86.44 185 HIS A C 1
ATOM 1542 O O . HIS A 1 185 ? 29.543 17.469 -49.512 1.00 86.44 185 HIS A O 1
ATOM 1548 N N . ALA A 1 186 ? 30.067 15.286 -49.355 1.00 88.94 186 ALA A N 1
ATOM 1549 C CA . ALA A 1 186 ? 30.017 15.023 -50.790 1.00 88.94 186 ALA A CA 1
ATOM 1550 C C . ALA A 1 186 ? 28.607 15.243 -51.362 1.00 88.94 186 ALA A C 1
ATOM 1552 O O . ALA A 1 186 ? 28.464 15.897 -52.395 1.00 88.94 186 ALA A O 1
ATOM 1553 N N . LYS A 1 187 ? 27.564 14.776 -50.662 1.00 90.00 187 LYS A N 1
ATOM 1554 C CA . LYS A 1 187 ? 26.164 15.020 -51.043 1.00 90.00 187 LYS A CA 1
ATOM 1555 C C . LYS A 1 187 ? 25.798 16.497 -51.007 1.00 90.00 187 LYS A C 1
ATOM 1557 O O . LYS A 1 187 ? 25.258 17.000 -51.985 1.00 90.00 187 LYS A O 1
ATOM 1562 N N . ILE A 1 188 ? 26.133 17.203 -49.927 1.00 88.62 188 ILE A N 1
ATOM 1563 C CA . ILE A 1 188 ? 25.836 18.639 -49.813 1.00 88.62 188 ILE A CA 1
ATOM 1564 C C . ILE A 1 188 ? 26.512 19.434 -50.927 1.00 88.62 188 ILE A C 1
ATOM 1566 O O . ILE A 1 188 ? 25.887 20.323 -51.501 1.00 88.62 188 ILE A O 1
ATOM 1570 N N . LYS A 1 189 ? 27.771 19.114 -51.254 1.00 88.81 189 LYS A N 1
ATOM 1571 C CA . LYS A 1 189 ? 28.489 19.770 -52.349 1.00 88.81 189 LYS A CA 1
ATOM 1572 C C . LYS A 1 189 ? 27.787 19.539 -53.692 1.00 88.81 189 LYS A C 1
ATOM 1574 O O . LYS A 1 189 ? 27.518 20.510 -54.392 1.00 88.81 189 LYS A O 1
ATOM 1579 N N . ALA A 1 190 ? 27.427 18.293 -53.998 1.00 87.88 190 ALA A N 1
ATOM 1580 C CA . ALA A 1 190 ? 26.724 17.942 -55.230 1.00 87.88 190 ALA A CA 1
ATOM 1581 C C . ALA A 1 190 ? 25.339 18.611 -55.336 1.00 87.88 190 ALA A C 1
ATOM 1583 O O . ALA A 1 190 ? 24.974 19.105 -56.398 1.00 87.88 190 ALA A O 1
ATOM 1584 N N . GLU A 1 191 ? 24.579 18.690 -54.239 1.00 85.81 191 GLU A N 1
ATOM 1585 C CA . GLU A 1 191 ? 23.287 19.390 -54.208 1.00 85.81 191 GLU A CA 1
ATOM 1586 C C . GLU A 1 191 ? 23.433 20.907 -54.389 1.00 85.81 191 GLU A C 1
ATOM 1588 O O . GLU A 1 191 ? 22.585 21.540 -55.018 1.00 85.81 191 GLU A O 1
ATOM 1593 N N . HIS A 1 192 ? 24.496 21.506 -53.844 1.00 86.06 192 HIS A N 1
ATOM 1594 C CA . HIS A 1 192 ? 24.794 22.925 -54.036 1.00 86.06 192 HIS A CA 1
ATOM 1595 C C . HIS A 1 192 ? 25.212 23.245 -55.472 1.00 86.06 192 HIS A C 1
ATOM 1597 O O . HIS A 1 192 ? 24.842 24.301 -55.981 1.00 86.06 192 HIS A O 1
ATOM 1603 N N . GLU A 1 193 ? 25.981 22.362 -56.107 1.00 82.69 193 GLU A N 1
ATOM 1604 C CA . GLU A 1 193 ? 26.385 22.478 -57.512 1.00 82.69 193 GLU A CA 1
ATOM 1605 C C . GLU A 1 193 ? 25.171 22.301 -58.433 1.00 82.69 193 GLU A C 1
ATOM 1607 O O . GLU A 1 193 ? 24.877 23.200 -59.213 1.00 82.69 193 GLU A O 1
ATOM 1612 N N . ALA A 1 194 ? 24.353 21.265 -58.222 1.00 83.50 194 ALA A N 1
ATOM 1613 C CA . ALA A 1 194 ? 23.121 21.057 -58.985 1.00 83.50 194 ALA A CA 1
ATOM 1614 C C . ALA A 1 194 ? 22.130 22.229 -58.865 1.00 83.50 194 ALA A C 1
ATOM 1616 O O . ALA A 1 194 ? 21.501 22.606 -59.850 1.00 83.50 194 ALA A O 1
ATOM 1617 N N . LYS A 1 195 ? 22.003 22.838 -57.674 1.00 77.94 195 LYS A N 1
ATOM 1618 C CA . LYS A 1 195 ? 21.162 24.031 -57.471 1.00 77.94 195 LYS A CA 1
ATOM 1619 C C . LYS A 1 195 ? 21.699 25.269 -58.186 1.00 77.94 195 LYS A C 1
ATOM 1621 O O . LYS A 1 195 ? 20.894 26.078 -58.635 1.00 77.94 195 LYS A O 1
ATOM 1626 N N . LYS A 1 196 ? 23.024 25.424 -58.274 1.00 74.44 196 LYS A N 1
ATOM 1627 C CA . LYS A 1 196 ? 23.668 26.509 -59.029 1.00 74.44 196 LYS A CA 1
ATOM 1628 C C . LYS A 1 196 ? 23.506 26.333 -60.534 1.00 74.44 196 LYS A C 1
ATOM 1630 O O . LYS A 1 196 ? 23.298 27.325 -61.208 1.00 74.44 196 LYS A O 1
ATOM 1635 N N . ASP A 1 197 ? 23.565 25.103 -61.034 1.00 71.19 197 ASP A N 1
ATOM 1636 C CA . ASP A 1 197 ? 23.379 24.818 -62.461 1.00 71.19 197 ASP A CA 1
ATOM 1637 C C . ASP A 1 197 ? 21.913 24.995 -62.908 1.00 71.19 197 ASP A C 1
ATOM 1639 O O . ASP A 1 197 ? 21.634 25.177 -64.090 1.00 71.19 197 ASP A O 1
ATOM 1643 N N . SER A 1 198 ? 20.968 24.945 -61.962 1.00 65.19 198 SER A N 1
ATOM 1644 C CA . SER A 1 198 ? 19.532 25.163 -62.191 1.00 65.19 198 SER A CA 1
ATOM 1645 C C . SER A 1 198 ? 19.033 26.598 -61.937 1.00 65.19 198 SER A C 1
ATOM 1647 O O . SER A 1 198 ? 17.824 26.821 -62.016 1.00 65.19 198 SER A O 1
ATOM 1649 N N . ALA A 1 199 ? 19.920 27.541 -61.594 1.00 57.00 199 ALA A N 1
ATOM 1650 C CA . ALA A 1 199 ? 19.613 28.950 -61.309 1.00 57.00 199 ALA A CA 1
ATOM 1651 C C . ALA A 1 199 ? 20.282 29.878 -62.333 1.00 57.00 199 ALA A C 1
ATOM 1653 O O . ALA A 1 199 ? 19.625 30.868 -62.723 1.00 57.00 199 ALA A O 1
#

Sequence (199 aa):
MGNFENTEEHYEHIKRSHLAAEEALGKCDENHKGIKPYWWDEEIEREIKDKRRKYQTFLTTKTENDKTLYKEAQAKMNHISNFFVKTHRLKLNTLVRFEHSLESSHKVNNLEKKFLVWTGKYKNVAEVPPYVTQSTMERCRNRMRIKIANYMMAATALGCVLMVYLGKRDAKRGITLSQENKDWHAKIKAEHEAKKDSA

Radius of gyration: 41.71 Å; chains: 1; bounding box: 66×65×119 Å

Organism: Diabrotica balteata (NCBI:txid107213)